Protein AF-P50581-F1 (afdb_monomer)

Mean predicted aligned error: 11.64 Å

Structure (mmCIF, N/CA/C/O backbone):
data_AF-P50581-F1
#
_entry.id   AF-P50581-F1
#
loop_
_atom_site.group_PDB
_atom_site.id
_atom_site.type_symbol
_atom_site.label_atom_id
_atom_site.label_alt_id
_atom_site.label_comp_id
_atom_site.label_asym_id
_atom_site.label_entity_id
_atom_site.label_seq_id
_atom_site.pdbx_PDB_ins_code
_atom_site.Cartn_x
_atom_site.Cartn_y
_atom_site.Cartn_z
_atom_site.occupancy
_atom_site.B_iso_or_equiv
_atom_site.auth_seq_id
_atom_site.auth_comp_id
_atom_site.auth_asym_id
_atom_site.auth_atom_id
_atom_site.pdbx_PDB_model_num
ATOM 1 N N . MET A 1 1 ? 18.522 12.915 -16.028 1.00 28.75 1 MET A N 1
ATOM 2 C CA . MET A 1 1 ? 17.385 13.295 -16.891 1.00 28.75 1 MET A CA 1
ATOM 3 C C . MET A 1 1 ? 16.600 12.020 -17.188 1.00 28.75 1 MET A C 1
ATOM 5 O O . MET A 1 1 ? 16.988 11.279 -18.075 1.00 28.75 1 MET A O 1
ATOM 9 N N . ILE A 1 2 ? 15.595 11.679 -16.370 1.00 31.52 2 ILE A N 1
ATOM 10 C CA . ILE A 1 2 ? 14.716 10.530 -16.654 1.00 31.52 2 ILE A CA 1
ATOM 11 C C . ILE A 1 2 ? 13.697 11.035 -17.668 1.00 31.52 2 ILE A C 1
ATOM 13 O O . ILE A 1 2 ? 12.918 11.939 -17.356 1.00 31.52 2 ILE A O 1
ATOM 17 N N . LEU A 1 3 ? 13.803 10.523 -18.893 1.00 32.78 3 LEU A N 1
ATOM 18 C CA . LEU A 1 3 ? 13.052 10.966 -20.060 1.00 32.78 3 LEU A CA 1
ATOM 19 C C . LEU A 1 3 ? 11.561 11.079 -19.735 1.00 32.78 3 LEU A C 1
ATOM 21 O O . LEU A 1 3 ? 10.889 10.122 -19.355 1.00 32.78 3 LEU A O 1
ATOM 25 N N . SER A 1 4 ? 11.062 12.301 -19.870 1.00 37.81 4 SER A N 1
ATOM 26 C CA . SER A 1 4 ? 9.681 12.705 -19.662 1.00 37.81 4 SER A CA 1
ATOM 27 C C . SER A 1 4 ? 8.798 12.353 -20.849 1.00 37.81 4 SER A C 1
ATOM 29 O O . SER A 1 4 ? 8.058 13.201 -21.340 1.00 37.81 4 SER A O 1
ATOM 31 N N . ASP A 1 5 ? 8.896 11.127 -21.342 1.00 39.69 5 ASP A N 1
ATOM 32 C CA . ASP A 1 5 ? 8.209 10.766 -22.569 1.00 39.69 5 ASP A CA 1
ATOM 33 C C . ASP A 1 5 ? 6.787 10.299 -22.233 1.00 39.69 5 ASP A C 1
ATOM 35 O O . ASP A 1 5 ? 6.557 9.138 -21.894 1.00 39.69 5 ASP A O 1
ATOM 39 N N . GLN A 1 6 ? 5.815 11.219 -22.291 1.00 37.00 6 GLN A N 1
ATOM 40 C CA . GLN A 1 6 ? 4.385 10.886 -22.180 1.00 37.00 6 GLN A CA 1
ATOM 41 C C . GLN A 1 6 ? 3.973 9.786 -23.178 1.00 37.00 6 GLN A C 1
ATOM 43 O O . GLN A 1 6 ? 3.069 9.004 -22.883 1.00 37.00 6 GLN A O 1
ATOM 48 N N . ASN A 1 7 ? 4.698 9.648 -24.296 1.00 36.97 7 ASN A N 1
ATOM 49 C CA . ASN A 1 7 ? 4.509 8.565 -25.258 1.00 36.97 7 ASN A CA 1
ATOM 50 C C . ASN A 1 7 ? 4.865 7.188 -24.692 1.00 36.97 7 ASN A C 1
ATOM 52 O O . ASN A 1 7 ? 4.191 6.221 -25.024 1.00 36.97 7 ASN A O 1
ATOM 56 N N . PHE A 1 8 ? 5.887 7.078 -23.826 1.00 40.66 8 PHE A N 1
ATOM 57 C CA . PHE A 1 8 ? 6.263 5.797 -23.214 1.00 40.66 8 PHE A CA 1
ATOM 58 C C . PHE A 1 8 ? 5.135 5.243 -22.360 1.00 40.66 8 PHE A C 1
ATOM 60 O O . PHE A 1 8 ? 4.861 4.048 -22.437 1.00 40.66 8 PHE A O 1
ATOM 67 N N . LEU A 1 9 ? 4.466 6.125 -21.606 1.00 39.59 9 LEU A N 1
ATOM 68 C CA . LEU A 1 9 ? 3.255 5.763 -20.895 1.00 39.59 9 LEU A CA 1
ATOM 69 C C . LEU A 1 9 ? 2.230 5.297 -21.920 1.00 39.59 9 LEU A C 1
ATOM 71 O O . LEU A 1 9 ? 1.960 4.112 -21.877 1.00 39.59 9 LEU A O 1
ATOM 75 N N . GLN A 1 10 ? 1.787 6.110 -22.890 1.00 36.50 10 GLN A N 1
ATOM 76 C CA . GLN A 1 10 ? 0.766 5.728 -23.893 1.00 36.50 10 GLN A CA 1
ATOM 77 C C . GLN A 1 10 ? 1.003 4.376 -24.609 1.00 36.50 10 GLN A C 1
ATOM 79 O O . GLN A 1 10 ? 0.050 3.619 -24.795 1.00 36.50 10 GLN A O 1
ATOM 84 N N . THR A 1 11 ? 2.246 4.002 -24.934 1.00 41.88 11 THR A N 1
ATOM 85 C CA . THR A 1 11 ? 2.563 2.679 -25.521 1.00 41.88 11 THR A CA 1
ATOM 86 C C . THR A 1 11 ? 2.311 1.481 -24.600 1.00 41.88 11 THR A C 1
ATOM 88 O O . THR A 1 11 ? 2.116 0.381 -25.105 1.00 41.88 11 THR A O 1
ATOM 91 N N . GLN A 1 12 ? 2.288 1.661 -23.276 1.00 39.00 12 GLN A N 1
ATOM 92 C CA . GLN A 1 12 ? 1.916 0.603 -22.320 1.00 39.00 12 GLN A CA 1
ATOM 93 C C . GLN A 1 12 ? 0.426 0.239 -22.426 1.00 39.00 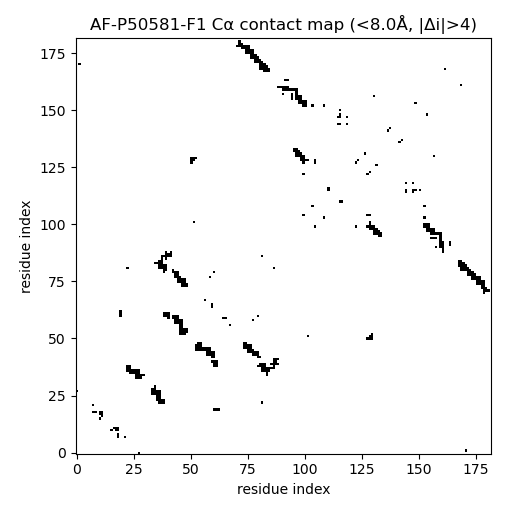12 GLN A C 1
ATOM 95 O O . GLN A 1 12 ? 0.050 -0.890 -22.128 1.00 39.00 12 GLN A O 1
ATOM 100 N N . TRP A 1 13 ? -0.415 1.204 -22.829 1.00 45.75 13 TRP A N 1
ATOM 101 C CA . TRP A 1 13 ? -1.881 1.141 -22.707 1.00 45.75 13 TRP A CA 1
ATOM 102 C C . TRP A 1 13 ? -2.567 0.558 -23.937 1.00 45.75 13 TRP A C 1
ATOM 104 O O . TRP A 1 13 ? -3.687 0.072 -23.829 1.00 45.75 13 TRP A O 1
ATOM 114 N N . LYS A 1 14 ? -1.898 0.576 -25.096 1.00 37.59 14 LYS A N 1
ATOM 115 C CA . LYS A 1 14 ? -2.408 -0.054 -26.324 1.00 37.59 14 LYS A CA 1
ATOM 116 C C . LYS A 1 14 ? -1.899 -1.480 -26.505 1.00 37.59 14 LYS A C 1
ATOM 118 O O . LYS A 1 14 ? -2.644 -2.335 -26.969 1.00 37.59 14 LYS A O 1
ATOM 123 N N . GLU A 1 15 ? -0.662 -1.751 -26.092 1.00 38.97 15 GLU A N 1
ATOM 124 C CA . GLU A 1 15 ? -0.025 -3.062 -26.217 1.00 38.97 15 GLU A CA 1
ATOM 125 C C . GLU A 1 15 ? 0.875 -3.323 -24.990 1.00 38.97 15 GLU A C 1
ATOM 127 O O . GLU A 1 15 ? 1.968 -2.757 -24.888 1.00 38.97 15 GLU A O 1
ATOM 132 N N . PRO A 1 16 ? 0.474 -4.205 -24.050 1.00 40.62 16 PRO A N 1
ATOM 133 C CA . PRO A 1 16 ? 1.213 -4.453 -22.802 1.00 40.62 16 PRO A CA 1
ATOM 134 C C . PRO A 1 16 ? 2.665 -4.930 -22.996 1.00 40.62 16 PRO A C 1
ATOM 136 O O . PRO A 1 16 ? 3.455 -4.940 -22.054 1.00 40.62 16 PRO A O 1
ATOM 139 N N . GLN A 1 17 ? 3.035 -5.353 -24.210 1.00 34.78 17 GLN A N 1
ATOM 140 C CA . GLN A 1 17 ? 4.355 -5.908 -24.519 1.00 34.78 17 GLN A CA 1
ATOM 141 C C . GLN A 1 17 ? 5.405 -4.846 -24.917 1.00 34.78 17 GLN A C 1
ATOM 143 O O . GLN A 1 17 ? 6.594 -5.045 -24.665 1.00 34.78 17 GLN A O 1
ATOM 148 N N . THR A 1 18 ? 5.012 -3.692 -25.473 1.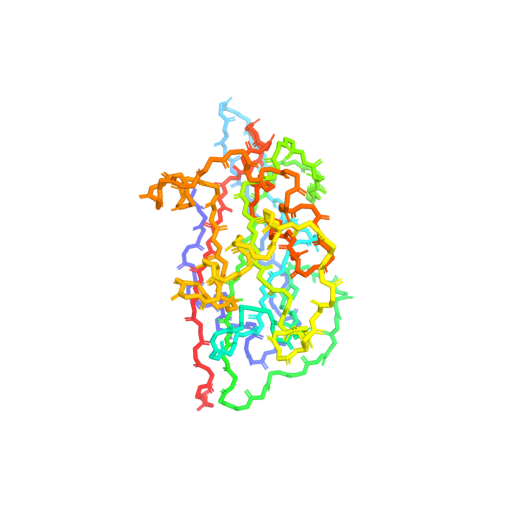00 36.38 18 THR A N 1
ATOM 149 C CA . THR A 1 18 ? 5.938 -2.643 -25.983 1.00 36.38 18 THR A CA 1
ATOM 150 C C . THR A 1 18 ? 6.499 -1.717 -24.911 1.00 36.38 18 THR A C 1
ATOM 152 O O . THR A 1 18 ? 7.557 -1.108 -25.056 1.00 36.38 18 THR A O 1
ATOM 155 N N . ALA A 1 19 ? 5.809 -1.679 -23.786 1.00 39.28 19 ALA A N 1
ATOM 156 C CA . ALA A 1 19 ? 6.168 -1.063 -22.529 1.00 39.28 19 ALA A CA 1
ATOM 157 C C . ALA A 1 19 ? 7.613 -1.255 -22.026 1.00 39.28 19 ALA A C 1
ATOM 159 O O . ALA A 1 19 ? 8.141 -0.487 -21.228 1.00 39.28 19 ALA A O 1
ATOM 160 N N . GLN A 1 20 ? 8.241 -2.357 -22.397 1.00 47.12 20 GLN A N 1
ATOM 161 C CA . GLN A 1 20 ? 9.239 -2.970 -21.534 1.00 47.12 20 GLN A CA 1
ATOM 162 C C . GLN A 1 20 ? 10.696 -2.633 -21.897 1.00 47.12 20 GLN A C 1
ATOM 164 O O . GLN A 1 20 ? 11.583 -2.986 -21.125 1.00 47.12 20 GLN A O 1
ATOM 169 N N . SER A 1 21 ? 10.974 -1.966 -23.030 1.00 40.66 21 SER A N 1
ATOM 170 C CA . SER A 1 21 ? 12.357 -1.649 -23.461 1.00 40.66 21 SER A CA 1
ATOM 171 C C . SER A 1 21 ? 12.857 -0.256 -23.054 1.00 40.66 21 SER A C 1
ATOM 173 O O . SER A 1 21 ? 14.060 -0.068 -22.895 1.00 40.66 21 SER A O 1
ATOM 175 N N . LYS A 1 22 ? 11.941 0.696 -22.805 1.00 47.19 22 LYS A N 1
ATOM 176 C CA . LYS A 1 22 ? 12.194 2.089 -22.362 1.00 47.19 22 LYS A CA 1
ATOM 177 C C . LYS A 1 22 ? 13.322 2.236 -21.328 1.00 47.19 22 LYS A C 1
ATOM 179 O O . LYS A 1 22 ? 14.287 2.981 -21.501 1.00 47.19 22 LYS A O 1
ATOM 184 N N . ASN A 1 23 ? 13.159 1.551 -20.198 1.00 48.81 23 ASN A N 1
ATOM 185 C CA . ASN A 1 23 ? 13.992 1.818 -19.027 1.00 48.81 23 ASN A CA 1
ATOM 186 C C . ASN A 1 23 ? 15.366 1.142 -19.069 1.00 48.81 23 ASN A C 1
ATOM 188 O O . ASN A 1 23 ? 16.281 1.671 -18.450 1.00 48.81 23 ASN A O 1
ATOM 192 N N . THR A 1 24 ? 15.543 0.028 -19.786 1.00 51.16 24 THR A N 1
ATOM 193 C CA . THR A 1 24 ? 16.828 -0.698 -19.802 1.00 51.16 24 THR A CA 1
ATOM 194 C C . THR A 1 24 ? 17.898 -0.041 -20.669 1.00 51.16 24 THR A C 1
ATOM 196 O O . THR A 1 24 ? 19.073 -0.344 -20.518 1.00 51.16 24 THR A O 1
ATOM 199 N N . GLU A 1 25 ? 17.530 0.880 -21.559 1.00 56.94 25 GLU A N 1
ATOM 200 C CA . GLU A 1 25 ? 18.493 1.551 -22.448 1.00 56.94 25 GLU A CA 1
ATOM 201 C C . GLU A 1 25 ? 18.996 2.893 -21.896 1.00 56.94 25 GLU A C 1
ATOM 203 O O . GLU A 1 25 ? 19.875 3.535 -22.475 1.00 56.94 25 GLU A O 1
ATOM 208 N N . SER A 1 26 ? 18.462 3.333 -20.756 1.00 67.12 26 SER A N 1
ATOM 209 C CA . SER A 1 26 ? 18.808 4.624 -20.173 1.00 67.12 26 SER A CA 1
ATOM 210 C C . SER A 1 26 ? 20.150 4.543 -19.442 1.00 67.12 26 SER A C 1
ATOM 212 O O . SER A 1 26 ? 20.306 3.791 -18.482 1.00 67.12 26 SER A O 1
ATOM 214 N N . LYS A 1 27 ? 21.123 5.356 -19.864 1.00 68.69 27 LYS A N 1
ATOM 215 C CA . LYS A 1 27 ? 22.373 5.586 -19.127 1.00 68.69 27 LYS A CA 1
ATOM 216 C C . LYS A 1 27 ? 22.295 6.912 -18.383 1.00 68.69 27 LYS A C 1
ATOM 218 O O . LYS A 1 27 ? 21.775 7.897 -18.904 1.00 68.69 27 LYS A O 1
ATOM 223 N N . CYS A 1 28 ? 22.824 6.948 -17.168 1.00 71.88 28 CYS A N 1
ATOM 224 C CA . CYS A 1 28 ? 23.036 8.189 -16.436 1.00 71.88 28 CYS A CA 1
ATOM 225 C C . CYS A 1 28 ? 24.514 8.339 -16.082 1.00 71.88 28 CYS A C 1
ATOM 227 O O . CYS A 1 28 ? 25.152 7.386 -15.637 1.00 71.88 28 CYS A O 1
ATOM 229 N N . GLU A 1 29 ? 25.054 9.543 -16.226 1.00 69.31 29 GLU A N 1
ATOM 230 C CA . GLU A 1 29 ? 26.375 9.864 -15.695 1.00 69.31 29 GLU A CA 1
ATOM 231 C C . GLU A 1 29 ? 26.242 10.409 -14.277 1.00 69.31 29 GLU A C 1
ATOM 233 O O . GLU A 1 29 ? 25.483 11.344 -14.016 1.00 69.31 29 GLU A O 1
ATOM 238 N N . PHE A 1 30 ? 26.981 9.804 -13.352 1.00 68.81 30 PHE A N 1
ATOM 239 C CA . PHE A 1 30 ? 27.085 10.264 -11.973 1.00 68.81 30 PHE A CA 1
ATOM 240 C C . PHE A 1 30 ? 28.551 10.172 -11.544 1.00 68.81 30 PHE A C 1
ATOM 242 O O . PHE A 1 30 ? 29.170 9.118 -11.684 1.00 68.81 30 PHE A O 1
ATOM 249 N N . HIS A 1 31 ? 29.126 11.287 -11.080 1.00 67.88 31 HIS A N 1
ATOM 250 C CA . HIS A 1 31 ? 30.559 11.421 -10.756 1.00 67.88 31 HIS A CA 1
ATOM 251 C C . HIS A 1 31 ? 31.519 10.915 -11.853 1.00 67.88 31 HIS A C 1
ATOM 253 O O . HIS A 1 31 ? 32.501 10.240 -11.562 1.00 67.88 31 HIS A O 1
ATOM 259 N N . GLY A 1 32 ? 31.232 11.219 -13.122 1.00 72.75 32 GLY A N 1
ATOM 260 C CA . GLY A 1 32 ? 32.091 10.833 -14.251 1.00 72.75 32 GLY A CA 1
ATOM 261 C C . GLY A 1 32 ? 32.003 9.358 -14.656 1.00 72.75 32 GLY A C 1
ATOM 262 O O . GLY A 1 32 ? 32.651 8.959 -15.617 1.00 72.75 32 GLY A O 1
ATOM 263 N N . ASN A 1 33 ? 31.176 8.557 -13.978 1.00 72.19 33 ASN A N 1
ATOM 264 C CA . ASN A 1 33 ? 30.909 7.175 -14.356 1.00 72.19 33 ASN A CA 1
ATOM 265 C C . ASN A 1 33 ? 29.529 7.060 -15.012 1.00 72.19 33 ASN A C 1
ATOM 267 O O . ASN A 1 33 ? 28.506 7.418 -14.418 1.00 72.19 33 ASN A O 1
ATOM 271 N N . SER A 1 34 ? 29.504 6.524 -16.234 1.00 79.88 34 SER A N 1
ATOM 272 C CA . SER A 1 34 ? 28.273 6.146 -16.931 1.00 79.88 34 SER A CA 1
ATOM 273 C C . SER A 1 34 ? 27.721 4.855 -16.324 1.00 79.88 34 SER A C 1
ATOM 275 O O . SER A 1 34 ? 28.271 3.777 -16.542 1.00 79.88 34 SER A O 1
ATOM 277 N N . ASN A 1 35 ? 26.604 4.957 -15.608 1.00 78.69 35 ASN A N 1
ATOM 278 C CA . ASN A 1 35 ? 25.896 3.825 -15.022 1.00 78.69 35 ASN A CA 1
ATOM 279 C C . ASN A 1 35 ? 24.633 3.497 -15.825 1.00 78.69 35 ASN A C 1
ATOM 281 O O . ASN A 1 35 ? 23.896 4.388 -16.253 1.00 78.69 35 ASN A O 1
ATOM 285 N N . GLU A 1 36 ? 24.378 2.206 -16.007 1.00 81.88 36 GLU A N 1
ATOM 286 C CA . GLU A 1 36 ? 23.122 1.701 -16.562 1.00 81.88 36 GLU A CA 1
ATOM 287 C C . GLU A 1 36 ? 21.993 1.886 -15.539 1.00 81.88 36 GLU A C 1
ATOM 289 O O . GLU A 1 36 ? 22.159 1.576 -14.355 1.00 81.88 36 GLU A O 1
ATOM 294 N N . VAL A 1 37 ? 20.844 2.387 -15.992 1.00 81.56 37 VAL A N 1
ATOM 295 C CA . VAL A 1 37 ? 19.641 2.491 -15.169 1.00 81.56 37 VAL A CA 1
ATOM 296 C C . VAL A 1 37 ? 18.820 1.222 -15.326 1.00 81.56 37 VAL A C 1
ATOM 298 O O . VAL A 1 37 ? 18.425 0.846 -16.423 1.00 81.56 37 VAL A O 1
ATOM 301 N N . LYS A 1 38 ? 18.529 0.572 -14.203 1.00 81.56 38 LYS A N 1
ATOM 302 C CA . LYS A 1 38 ? 17.714 -0.638 -14.141 1.00 81.56 38 LYS A CA 1
ATOM 303 C C . LYS A 1 38 ? 16.395 -0.346 -13.438 1.00 81.56 38 LYS A C 1
ATOM 305 O O . LYS A 1 38 ? 16.402 0.329 -12.401 1.00 81.56 38 LYS A O 1
ATOM 310 N N . PRO A 1 39 ? 15.265 -0.848 -13.959 1.00 82.31 39 PRO A N 1
ATOM 311 C CA . PRO A 1 39 ? 14.023 -0.846 -13.207 1.00 82.31 39 PRO A CA 1
ATOM 312 C C . PRO A 1 39 ? 14.168 -1.703 -11.942 1.00 82.31 39 PRO A C 1
ATOM 314 O O . PRO A 1 39 ? 14.840 -2.7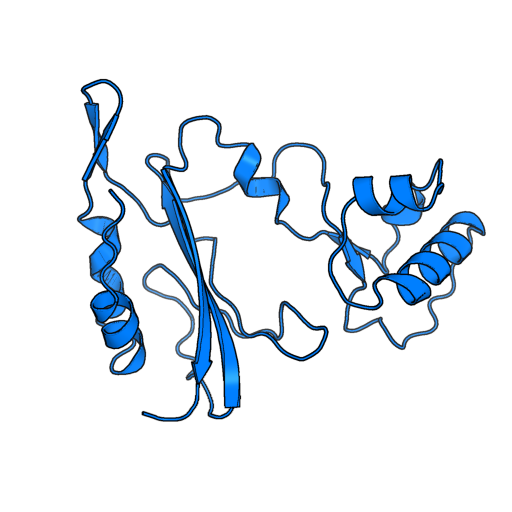37 -11.955 1.00 82.31 39 PRO A O 1
ATOM 317 N N . ILE A 1 40 ? 13.533 -1.285 -10.848 1.00 83.62 40 ILE A N 1
ATOM 318 C CA . ILE A 1 40 ? 13.456 -2.094 -9.625 1.00 83.62 40 ILE A CA 1
ATOM 319 C C . ILE A 1 40 ? 12.295 -3.081 -9.762 1.00 83.62 40 ILE A C 1
ATOM 321 O O . ILE A 1 40 ? 11.165 -2.744 -9.429 1.00 83.62 40 ILE A O 1
ATOM 325 N N . GLY A 1 41 ? 12.560 -4.288 -10.266 1.00 82.69 41 GLY A N 1
ATOM 326 C CA . GLY A 1 41 ? 11.515 -5.231 -10.692 1.00 82.69 41 GLY A CA 1
ATOM 327 C C . GLY A 1 41 ? 10.571 -5.727 -9.593 1.00 82.69 41 GLY A C 1
ATOM 328 O O . GLY A 1 41 ? 9.527 -6.288 -9.900 1.00 82.69 41 GLY A O 1
ATOM 329 N N . SER A 1 42 ? 10.916 -5.511 -8.323 1.00 82.44 42 SER A N 1
ATOM 330 C CA . SER A 1 42 ? 10.049 -5.815 -7.185 1.00 82.44 42 SER A CA 1
ATOM 331 C C . SER A 1 42 ? 9.075 -4.682 -6.818 1.00 82.44 42 SER A C 1
ATOM 333 O O . SER A 1 42 ? 8.205 -4.903 -5.979 1.00 82.44 42 SER A O 1
ATOM 335 N N . LEU A 1 43 ? 9.197 -3.484 -7.410 1.00 84.00 43 LEU A N 1
ATOM 336 C CA . LEU A 1 43 ? 8.266 -2.363 -7.223 1.00 84.00 43 LEU A CA 1
ATOM 337 C C . LEU A 1 43 ? 7.345 -2.218 -8.431 1.00 84.00 43 LEU A C 1
ATOM 339 O O . LEU A 1 43 ? 7.796 -2.274 -9.571 1.00 84.00 43 LEU A O 1
ATOM 343 N N . ASN A 1 44 ? 6.066 -1.965 -8.171 1.00 83.88 44 ASN A N 1
ATOM 344 C CA . ASN A 1 44 ? 5.025 -1.939 -9.191 1.00 83.88 44 ASN A CA 1
ATOM 345 C C . ASN A 1 44 ? 4.119 -0.722 -8.995 1.00 83.88 44 ASN A C 1
ATOM 347 O O . ASN A 1 44 ? 3.989 -0.207 -7.885 1.00 83.88 44 ASN A O 1
ATOM 351 N N . GLY A 1 45 ? 3.450 -0.303 -10.067 1.00 83.69 45 GLY A N 1
ATOM 352 C CA . GLY A 1 45 ? 2.220 0.468 -9.931 1.00 83.69 45 GLY A CA 1
ATOM 353 C C . GLY A 1 45 ? 1.085 -0.406 -9.390 1.00 83.69 45 GLY A C 1
ATOM 354 O O . GLY A 1 45 ? 1.229 -1.622 -9.236 1.00 83.69 45 GLY A O 1
ATOM 355 N N . GLN A 1 46 ? -0.066 0.199 -9.122 1.00 88.56 46 GLN A N 1
ATOM 356 C CA . GLN A 1 46 ? -1.205 -0.499 -8.527 1.00 88.56 46 GLN A CA 1
ATOM 357 C C . GLN A 1 46 ? -2.529 0.182 -8.833 1.00 88.56 46 GLN A C 1
ATOM 359 O O . GLN A 1 46 ? -2.581 1.390 -9.065 1.00 88.56 46 GLN A O 1
ATOM 364 N N . SER A 1 47 ? -3.605 -0.588 -8.764 1.00 88.56 47 SER A N 1
ATOM 365 C CA . SER A 1 47 ? -4.960 -0.056 -8.772 1.00 88.56 47 SER A CA 1
ATOM 366 C C . SER A 1 47 ? -5.332 0.564 -7.417 1.00 88.56 47 SER A C 1
ATOM 368 O O . SER A 1 47 ? -4.977 0.053 -6.348 1.00 88.56 47 SER A O 1
ATOM 370 N N . ILE A 1 48 ? -6.070 1.671 -7.476 1.00 86.88 48 ILE A N 1
ATOM 371 C CA . ILE A 1 48 ? -6.526 2.486 -6.348 1.00 86.88 48 ILE A CA 1
ATOM 372 C C . ILE A 1 48 ? -8.055 2.542 -6.371 1.00 86.88 48 ILE A C 1
ATOM 374 O O . ILE A 1 48 ? -8.669 2.666 -7.427 1.00 86.88 48 ILE A O 1
ATOM 378 N N . ALA A 1 49 ? -8.669 2.501 -5.192 1.00 87.19 49 ALA A N 1
ATOM 379 C CA . ALA A 1 49 ? -10.081 2.804 -5.000 1.00 87.19 49 ALA A CA 1
ATOM 380 C C . ALA A 1 49 ? -10.257 3.794 -3.848 1.00 87.19 49 ALA A C 1
ATOM 382 O O . ALA A 1 49 ? -9.307 4.172 -3.152 1.00 87.19 49 ALA A O 1
ATOM 383 N N . GLN A 1 50 ? -11.500 4.217 -3.636 1.00 84.31 50 GLN A N 1
ATOM 384 C CA . GLN A 1 50 ? -11.855 5.106 -2.543 1.00 84.31 50 GLN A CA 1
ATOM 385 C C . GLN A 1 50 ? -11.371 4.538 -1.204 1.00 84.31 50 GLN A C 1
ATOM 387 O O . GLN A 1 50 ? -11.713 3.421 -0.823 1.00 84.31 50 GLN A O 1
ATOM 392 N N . CYS A 1 51 ? -10.532 5.314 -0.512 1.00 81.44 51 CYS A N 1
ATOM 393 C CA . CYS A 1 51 ? -9.927 4.944 0.770 1.00 81.44 51 CYS A CA 1
ATOM 394 C C . CYS A 1 51 ? -9.143 3.613 0.749 1.00 81.44 51 CYS A C 1
ATOM 396 O O . CYS A 1 51 ? -8.874 3.042 1.804 1.00 81.44 51 CYS A O 1
ATOM 398 N N . ARG A 1 52 ? -8.732 3.120 -0.427 1.00 85.25 52 ARG A N 1
ATOM 399 C CA . ARG A 1 52 ? -7.959 1.885 -0.581 1.00 85.25 52 ARG A CA 1
ATOM 400 C C . ARG A 1 52 ? -6.842 2.095 -1.594 1.00 85.25 52 ARG A C 1
ATOM 402 O O . ARG A 1 52 ? -7.063 2.034 -2.800 1.00 85.25 52 ARG A O 1
ATOM 409 N N . ILE A 1 53 ? -5.626 2.312 -1.094 1.00 84.88 53 ILE A N 1
ATOM 410 C CA . ILE A 1 53 ? -4.463 2.568 -1.956 1.00 84.88 53 ILE A CA 1
ATOM 411 C C . ILE A 1 53 ? -4.030 1.328 -2.754 1.00 84.88 53 ILE A C 1
ATOM 413 O O . ILE A 1 53 ? -3.500 1.491 -3.841 1.00 84.88 53 ILE A O 1
ATOM 417 N N . HIS A 1 54 ? -4.262 0.113 -2.242 1.00 84.19 54 HIS A N 1
ATOM 418 C CA . HIS A 1 54 ? -3.937 -1.153 -2.910 1.00 84.19 54 HIS A CA 1
ATOM 419 C C . HIS A 1 54 ? -5.219 -1.975 -3.083 1.00 84.19 54 HIS A C 1
ATOM 421 O O . HIS A 1 54 ? -5.714 -2.546 -2.104 1.00 84.19 54 HIS A O 1
ATOM 427 N N . THR A 1 55 ? -5.779 -2.042 -4.295 1.00 84.50 55 THR A N 1
ATOM 428 C CA . THR A 1 55 ? -7.002 -2.837 -4.543 1.00 84.50 55 THR A CA 1
ATOM 429 C C . THR A 1 55 ? -6.742 -4.258 -5.034 1.00 84.50 55 THR A C 1
ATOM 431 O O . THR A 1 55 ? -7.663 -5.068 -5.027 1.00 84.50 55 THR A O 1
ATOM 434 N N . GLY A 1 56 ? -5.489 -4.586 -5.362 1.00 86.31 56 GLY A N 1
ATOM 435 C CA . GLY A 1 56 ? -5.032 -5.949 -5.649 1.00 86.31 56 GLY A CA 1
ATOM 436 C C . GLY A 1 56 ? -4.377 -6.112 -7.019 1.00 86.31 56 GLY A C 1
ATOM 437 O O . GLY A 1 56 ? -3.470 -6.928 -7.143 1.00 86.31 56 GLY A O 1
ATOM 438 N N . LYS A 1 57 ? -4.750 -5.306 -8.024 1.00 89.38 57 LYS A N 1
ATOM 439 C CA . LYS A 1 57 ? -4.084 -5.334 -9.335 1.00 89.38 57 LYS A CA 1
ATOM 440 C C . LYS A 1 57 ? -2.775 -4.550 -9.266 1.00 89.38 57 LYS A C 1
ATOM 442 O O . LYS A 1 57 ? -2.729 -3.440 -8.730 1.00 89.38 57 LYS A O 1
ATOM 447 N N . THR A 1 58 ? -1.715 -5.118 -9.834 1.00 87.56 58 THR A N 1
ATOM 448 C CA . THR A 1 58 ? -0.392 -4.487 -9.912 1.00 87.56 58 THR A CA 1
ATOM 449 C C . THR A 1 58 ? -0.028 -4.178 -11.358 1.00 87.56 58 THR A C 1
ATOM 451 O O . THR A 1 58 ? -0.478 -4.850 -12.282 1.00 87.56 58 THR A O 1
ATOM 454 N N . VAL A 1 59 ? 0.774 -3.134 -11.557 1.00 85.94 59 VAL A N 1
ATOM 455 C CA . VAL A 1 59 ? 1.290 -2.728 -12.867 1.00 85.94 59 VAL A CA 1
ATOM 456 C C . VAL A 1 59 ? 2.802 -2.944 -12.861 1.00 85.94 59 VAL A C 1
ATOM 458 O O . VAL A 1 59 ? 3.528 -2.113 -12.303 1.00 85.94 59 VAL A O 1
ATOM 461 N N . PRO A 1 60 ? 3.292 -4.071 -13.407 1.00 85.75 60 PRO A N 1
ATOM 462 C CA . PRO A 1 60 ? 4.704 -4.414 -13.351 1.00 85.75 60 PRO A CA 1
ATOM 463 C C . PRO A 1 60 ? 5.552 -3.477 -14.209 1.00 85.75 60 PRO A C 1
ATOM 465 O O . PRO A 1 60 ? 5.159 -3.088 -15.306 1.00 85.75 60 PRO A O 1
ATOM 468 N N . ILE A 1 61 ? 6.757 -3.158 -13.728 1.00 81.75 61 ILE A N 1
ATOM 469 C CA . ILE A 1 61 ? 7.722 -2.320 -14.465 1.00 81.75 61 ILE A CA 1
ATOM 470 C C . ILE A 1 61 ? 8.807 -3.133 -15.194 1.00 81.75 61 ILE A C 1
ATOM 472 O O . ILE A 1 61 ? 9.701 -2.558 -15.817 1.00 81.75 61 ILE A O 1
ATOM 476 N N . VAL A 1 62 ? 8.742 -4.467 -15.105 1.00 82.62 62 VAL A N 1
ATOM 477 C CA . VAL A 1 62 ? 9.632 -5.435 -15.770 1.00 82.62 62 VAL A CA 1
ATOM 478 C C . VAL A 1 62 ? 8.827 -6.508 -16.509 1.00 82.62 62 VAL A C 1
ATOM 480 O O . VAL A 1 62 ? 7.645 -6.714 -16.236 1.00 82.62 62 VAL A O 1
ATOM 483 N N . LYS A 1 63 ? 9.465 -7.199 -17.463 1.00 80.94 63 LYS A N 1
ATOM 484 C CA . LYS A 1 63 ? 8.838 -8.296 -18.222 1.00 80.94 63 LYS A CA 1
ATOM 485 C C . LYS A 1 63 ? 8.487 -9.481 -17.313 1.00 80.94 63 LYS A C 1
ATOM 487 O O . LYS A 1 63 ? 9.221 -9.761 -16.371 1.00 80.94 63 LYS A O 1
ATOM 492 N N . GLY A 1 64 ? 7.430 -10.219 -17.664 1.00 81.69 64 GLY A N 1
ATOM 493 C CA . GLY A 1 64 ? 7.073 -11.496 -17.023 1.00 81.69 64 GLY A CA 1
ATOM 494 C C . GLY A 1 64 ? 6.035 -11.419 -15.898 1.00 81.69 64 GLY A C 1
ATOM 495 O O . GLY A 1 64 ? 5.848 -12.409 -15.200 1.00 81.69 64 GLY A O 1
ATOM 496 N N . GLY A 1 65 ? 5.373 -10.272 -15.713 1.00 75.94 65 GLY A N 1
ATOM 497 C CA . GLY A 1 65 ? 4.267 -10.130 -14.760 1.00 75.94 65 GLY A CA 1
ATOM 498 C C . GLY A 1 65 ? 2.941 -10.735 -15.240 1.00 75.94 65 GLY A C 1
ATOM 499 O O . GLY A 1 65 ? 2.848 -11.293 -16.337 1.00 75.94 65 GLY A O 1
ATOM 500 N N . GLU A 1 66 ? 1.905 -10.599 -14.409 1.00 77.44 66 GLU A N 1
ATOM 501 C CA . GLU A 1 66 ? 0.543 -11.035 -14.736 1.00 77.44 66 GLU A CA 1
ATOM 502 C C . GLU A 1 66 ? 0.003 -10.365 -16.006 1.00 77.44 66 GLU A C 1
ATOM 504 O O . GLU A 1 66 ? 0.255 -9.192 -16.275 1.00 77.44 66 GLU A O 1
ATOM 509 N N . GLN A 1 67 ? -0.796 -11.114 -16.770 1.00 77.19 67 GLN A N 1
ATOM 510 C CA . GLN A 1 67 ? -1.450 -10.632 -17.994 1.00 77.19 67 GLN A CA 1
ATOM 511 C C . GLN A 1 67 ? -2.861 -10.077 -17.742 1.00 77.19 67 GLN A C 1
ATOM 513 O O . GLN A 1 67 ? -3.691 -10.034 -18.654 1.00 77.19 67 GLN A O 1
ATOM 518 N N . ALA A 1 68 ? -3.152 -9.677 -16.502 1.00 82.81 68 ALA A N 1
ATOM 519 C CA . ALA A 1 68 ? -4.427 -9.072 -16.150 1.00 82.81 68 ALA A CA 1
ATOM 520 C C . ALA A 1 68 ? -4.631 -7.771 -16.942 1.00 82.81 68 ALA A C 1
ATOM 522 O O . ALA A 1 68 ? -3.734 -6.931 -17.036 1.00 82.81 68 ALA A O 1
ATOM 523 N N . ARG A 1 69 ? -5.819 -7.611 -17.529 1.00 82.94 69 ARG A N 1
ATOM 524 C CA . ARG A 1 69 ? -6.186 -6.392 -18.254 1.00 82.94 69 ARG A CA 1
ATOM 525 C C . ARG A 1 69 ? -6.732 -5.349 -17.283 1.00 82.94 69 ARG A C 1
ATOM 527 O O . ARG A 1 69 ? -7.386 -5.690 -16.298 1.00 82.94 69 ARG A O 1
ATOM 534 N N . MET A 1 70 ? -6.462 -4.085 -17.590 1.00 84.31 70 MET A N 1
ATOM 535 C CA . MET A 1 70 ? -7.126 -2.964 -16.932 1.00 84.31 70 MET A CA 1
ATOM 536 C C . MET A 1 70 ? -8.585 -2.914 -17.378 1.00 84.31 70 MET A C 1
ATOM 538 O O . MET A 1 70 ? -8.881 -3.152 -18.551 1.00 84.31 70 MET A O 1
ATOM 542 N N . GLU A 1 71 ? -9.480 -2.606 -16.450 1.00 83.19 71 GLU A N 1
ATOM 543 C CA . GLU A 1 71 ? -10.907 -2.446 -16.709 1.00 83.19 71 GLU A CA 1
ATOM 544 C C . GLU A 1 71 ? -11.283 -0.961 -16.762 1.00 83.19 71 GLU A C 1
ATOM 546 O O . GLU A 1 71 ? -10.558 -0.076 -16.292 1.00 83.19 71 GLU A O 1
ATOM 551 N N . GLU A 1 72 ? -12.413 -0.673 -17.401 1.00 82.38 72 GLU A N 1
ATOM 552 C CA . GLU A 1 72 ? -12.963 0.677 -17.456 1.00 82.38 72 GLU A CA 1
ATOM 553 C C . GLU A 1 72 ? -13.330 1.161 -16.048 1.00 82.38 72 GLU A C 1
ATOM 555 O O . GLU A 1 72 ? -13.809 0.386 -15.221 1.00 82.38 72 GLU A O 1
ATOM 560 N N . ASN A 1 73 ? -13.135 2.457 -15.788 1.00 81.94 73 ASN A N 1
ATOM 561 C CA . ASN A 1 73 ? -13.386 3.101 -14.494 1.00 81.94 73 ASN A CA 1
ATOM 562 C C . ASN A 1 73 ? -12.441 2.673 -13.359 1.00 81.94 73 ASN A C 1
ATOM 564 O O . ASN A 1 73 ? -12.622 3.102 -12.218 1.00 81.94 73 ASN A O 1
ATOM 568 N N . GLU A 1 74 ? -11.401 1.888 -13.647 1.00 86.88 74 GLU A N 1
ATOM 569 C CA . GLU A 1 74 ? -10.325 1.655 -12.689 1.00 86.88 74 GLU A CA 1
ATOM 570 C C . GLU A 1 74 ? -9.346 2.839 -12.652 1.00 86.88 74 GLU A C 1
ATOM 572 O O . GLU A 1 74 ? -9.008 3.457 -13.669 1.00 86.88 74 GLU A O 1
ATOM 577 N N . ILE A 1 75 ? -8.866 3.151 -11.447 1.00 84.62 75 ILE A N 1
ATOM 578 C CA . ILE A 1 75 ? -7.836 4.165 -11.215 1.00 84.62 75 ILE A CA 1
ATOM 579 C C . ILE A 1 75 ? -6.530 3.449 -10.924 1.00 84.62 75 ILE A C 1
ATOM 581 O O . ILE A 1 75 ? -6.493 2.550 -10.086 1.00 84.62 75 ILE A O 1
ATOM 585 N N . TYR A 1 76 ? -5.448 3.887 -11.559 1.00 84.50 76 TYR A N 1
ATOM 586 C CA . TYR A 1 76 ? -4.122 3.330 -11.330 1.00 84.50 76 TYR A CA 1
ATOM 587 C C . TYR A 1 76 ? -3.129 4.401 -10.887 1.00 84.50 76 TYR A C 1
ATOM 589 O O . TYR A 1 76 ? -3.041 5.482 -11.473 1.00 84.50 76 TYR A O 1
ATOM 597 N N . ALA A 1 77 ? -2.325 4.069 -9.878 1.00 81.25 77 ALA A N 1
ATOM 598 C CA . ALA A 1 77 ? -1.036 4.705 -9.671 1.00 81.25 77 ALA A CA 1
ATOM 599 C C . ALA A 1 77 ? -0.002 3.997 -10.536 1.00 81.25 77 ALA A C 1
ATOM 601 O O . ALA A 1 77 ? 0.265 2.805 -10.379 1.00 81.25 77 ALA A O 1
ATOM 602 N N . ILE A 1 78 ? 0.601 4.761 -11.435 1.00 81.44 78 ILE A N 1
ATOM 603 C CA . ILE A 1 78 ? 1.669 4.293 -12.299 1.00 81.44 78 ILE A CA 1
ATOM 604 C C . ILE A 1 78 ? 2.965 4.840 -11.743 1.00 81.44 78 ILE A C 1
ATOM 606 O O . ILE A 1 78 ? 3.260 6.031 -11.867 1.00 81.44 78 ILE A O 1
ATOM 610 N N . GLU A 1 79 ? 3.708 3.954 -11.091 1.00 79.38 79 GLU A N 1
ATOM 611 C CA . GLU A 1 79 ? 4.961 4.275 -10.431 1.00 79.38 79 GLU A CA 1
ATOM 612 C C . GLU A 1 79 ? 6.108 3.531 -11.105 1.00 79.38 79 GLU A C 1
ATOM 614 O O . GLU A 1 79 ? 6.085 2.311 -11.240 1.00 79.38 79 GLU A O 1
ATOM 619 N N . THR A 1 80 ? 7.132 4.271 -11.521 1.00 78.12 80 THR A N 1
ATOM 620 C CA . THR A 1 80 ? 8.361 3.693 -12.073 1.00 78.12 80 THR A CA 1
ATOM 621 C C . THR A 1 80 ? 9.551 4.074 -11.213 1.00 78.12 80 THR A C 1
ATOM 623 O O . THR A 1 80 ? 9.680 5.234 -10.801 1.00 78.12 80 THR A O 1
ATOM 626 N N . PHE A 1 81 ? 10.443 3.110 -11.001 1.00 81.62 81 PHE A N 1
ATOM 627 C CA . PHE A 1 81 ? 11.616 3.250 -10.147 1.00 81.62 81 PHE A CA 1
ATOM 628 C C . PHE A 1 81 ? 12.875 2.875 -10.918 1.00 81.62 81 PHE A C 1
ATOM 630 O O . PHE A 1 81 ? 13.008 1.733 -11.355 1.00 81.62 81 PHE A O 1
ATOM 637 N N . GLY A 1 82 ? 13.790 3.832 -11.072 1.00 80.88 82 GLY A N 1
ATOM 638 C CA . GLY A 1 82 ? 15.090 3.619 -11.709 1.00 80.88 82 GLY A CA 1
ATOM 639 C C . GLY A 1 82 ? 16.221 3.557 -10.685 1.00 80.88 82 GLY A C 1
ATOM 640 O O . GLY A 1 82 ? 16.306 4.403 -9.789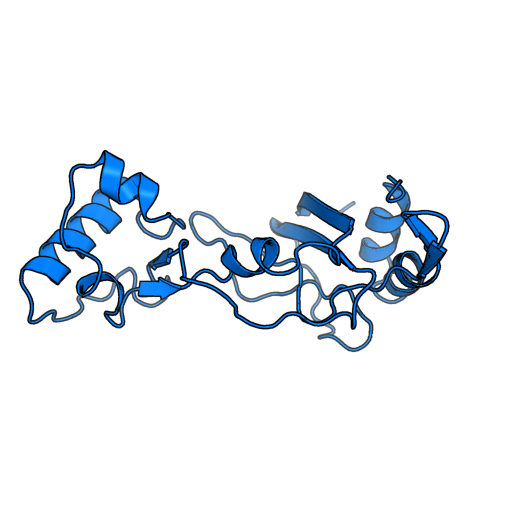 1.00 80.88 82 GLY A O 1
ATOM 641 N N . SER A 1 83 ? 17.117 2.582 -10.833 1.00 81.50 83 SER A N 1
ATOM 642 C CA . SER A 1 83 ? 18.277 2.387 -9.964 1.00 81.50 83 SER A CA 1
ATOM 643 C C . SER A 1 83 ? 19.555 2.116 -10.756 1.00 81.50 83 SER A C 1
ATOM 645 O O . SER A 1 83 ? 19.525 1.395 -11.744 1.00 81.50 83 SER A O 1
ATOM 647 N N . THR A 1 84 ? 20.694 2.627 -10.286 1.00 82.44 84 THR A N 1
ATOM 648 C CA . THR A 1 84 ? 22.038 2.196 -10.728 1.00 82.44 84 THR A CA 1
ATOM 649 C C . THR A 1 84 ? 22.520 0.935 -9.997 1.00 82.44 84 THR A C 1
ATOM 651 O O . THR A 1 84 ? 23.634 0.462 -10.210 1.00 82.44 84 THR A O 1
ATOM 654 N N . GLY A 1 85 ? 21.715 0.408 -9.071 1.00 83.00 85 GLY A N 1
ATOM 655 C CA . GLY A 1 85 ? 22.019 -0.772 -8.272 1.00 83.00 85 GLY A CA 1
ATOM 656 C C . GLY A 1 85 ? 21.640 -2.087 -8.957 1.00 83.00 85 GLY A C 1
ATOM 657 O O . GLY A 1 85 ? 21.631 -2.220 -10.177 1.00 83.00 85 GLY A O 1
ATOM 658 N N . LYS A 1 86 ? 21.306 -3.094 -8.139 1.00 81.44 86 LYS A N 1
ATOM 659 C CA . LYS A 1 86 ? 20.950 -4.442 -8.616 1.00 81.44 86 LYS A CA 1
ATOM 660 C C . LYS A 1 86 ? 19.536 -4.550 -9.208 1.00 81.44 86 LYS A C 1
ATOM 662 O O . LYS A 1 86 ? 19.211 -5.604 -9.738 1.00 81.44 86 LYS A O 1
ATOM 667 N N . GLY A 1 87 ? 18.703 -3.511 -9.101 1.00 76.25 87 GLY A N 1
ATOM 668 C CA . GLY A 1 87 ? 17.303 -3.564 -9.547 1.00 76.25 87 GLY A CA 1
ATOM 669 C C . GLY A 1 87 ? 16.362 -4.323 -8.600 1.00 76.25 87 GLY A C 1
ATOM 670 O O . GLY A 1 87 ? 15.289 -4.742 -9.016 1.00 76.25 87 GLY A O 1
ATOM 671 N N . TYR A 1 88 ? 16.742 -4.484 -7.330 1.00 75.06 88 TYR A N 1
ATOM 672 C CA . TYR A 1 88 ? 15.891 -5.040 -6.273 1.00 75.06 88 TYR A CA 1
ATOM 673 C C . TYR A 1 88 ? 16.018 -4.186 -5.017 1.00 75.06 88 TYR A C 1
ATOM 675 O O . TYR A 1 88 ? 17.074 -3.591 -4.780 1.00 75.06 88 TYR A O 1
ATOM 683 N N . PHE A 1 89 ? 14.950 -4.140 -4.225 1.00 77.19 89 PHE A N 1
ATOM 684 C CA . PHE A 1 89 ? 14.974 -3.524 -2.905 1.00 77.19 89 PHE A CA 1
ATOM 685 C C . PHE A 1 89 ? 15.013 -4.584 -1.807 1.00 77.19 89 PHE A C 1
ATOM 687 O O . PHE A 1 89 ? 14.611 -5.730 -2.008 1.00 77.19 89 PHE A O 1
ATOM 694 N N . HIS A 1 90 ? 15.470 -4.164 -0.635 1.00 74.75 90 HIS A N 1
ATOM 695 C CA . HIS A 1 90 ? 15.337 -4.909 0.606 1.00 74.75 90 HIS A CA 1
ATOM 696 C C . HIS A 1 90 ? 14.725 -3.978 1.647 1.00 74.75 90 HIS A C 1
ATOM 698 O O . HIS A 1 90 ? 14.966 -2.769 1.595 1.00 74.75 90 HIS A O 1
ATOM 704 N N . ASP A 1 91 ? 13.930 -4.540 2.553 1.00 72.25 91 ASP A N 1
ATOM 705 C CA . ASP A 1 91 ? 13.443 -3.797 3.708 1.00 72.25 91 ASP A CA 1
ATOM 706 C C . ASP A 1 91 ? 14.638 -3.392 4.566 1.00 72.25 91 ASP A C 1
ATOM 708 O O . ASP A 1 91 ? 15.482 -4.220 4.913 1.00 72.25 91 ASP A O 1
ATOM 712 N N . ASP A 1 92 ? 14.717 -2.105 4.877 1.00 71.75 92 ASP A N 1
ATOM 713 C CA . ASP A 1 92 ? 15.788 -1.542 5.680 1.00 71.75 92 ASP A CA 1
ATOM 714 C C . ASP A 1 92 ? 15.250 -0.358 6.498 1.00 71.75 92 ASP A C 1
ATOM 716 O O . ASP A 1 92 ? 14.238 0.260 6.146 1.00 71.75 92 ASP A O 1
ATOM 720 N N . MET A 1 93 ? 15.931 -0.073 7.608 1.00 75.25 93 MET A N 1
ATOM 721 C CA . MET A 1 93 ? 15.565 0.903 8.639 1.00 75.25 93 MET A CA 1
ATOM 722 C C . MET A 1 93 ? 14.225 0.642 9.352 1.00 75.25 93 MET A C 1
ATOM 724 O O . MET A 1 93 ? 13.536 -0.363 9.174 1.00 75.25 93 MET A O 1
ATOM 728 N N . GLU A 1 94 ? 13.875 1.555 10.259 1.00 76.75 94 GLU A N 1
ATOM 729 C CA . GLU A 1 94 ? 12.620 1.500 10.994 1.00 76.75 94 GLU A CA 1
ATOM 730 C C . GLU A 1 94 ? 11.416 1.878 10.130 1.00 76.75 94 GLU A C 1
ATOM 732 O O . GLU A 1 94 ? 11.406 2.899 9.446 1.00 76.75 94 GLU A O 1
ATOM 737 N N . THR A 1 95 ? 10.324 1.126 10.268 1.00 82.25 95 THR A N 1
ATOM 738 C CA . THR A 1 95 ? 9.070 1.441 9.581 1.00 82.25 95 THR A CA 1
ATOM 739 C C . THR A 1 95 ? 8.414 2.700 10.128 1.00 82.25 95 THR A C 1
ATOM 741 O O . THR A 1 95 ? 8.059 2.805 11.307 1.00 82.25 95 THR A O 1
ATOM 744 N N . SER A 1 96 ? 8.196 3.650 9.227 1.00 83.75 96 SER A N 1
ATOM 745 C CA . SER A 1 96 ? 7.553 4.928 9.518 1.00 83.75 96 SER A CA 1
ATOM 746 C C . SER A 1 96 ? 6.102 5.010 9.045 1.00 83.75 96 SER A C 1
ATOM 748 O O . SER A 1 96 ? 5.359 5.811 9.610 1.00 83.75 96 SER A O 1
ATOM 750 N N . HIS A 1 97 ? 5.701 4.199 8.059 1.00 86.88 97 HIS A N 1
ATOM 751 C CA . HIS A 1 97 ? 4.387 4.257 7.415 1.00 86.88 97 HIS A CA 1
ATOM 752 C C . HIS A 1 97 ? 3.537 3.028 7.746 1.00 86.88 97 HIS A C 1
ATOM 754 O O . HIS A 1 97 ? 3.998 1.888 7.684 1.00 86.88 97 HIS A O 1
ATOM 760 N N . TYR A 1 98 ? 2.274 3.277 8.066 1.00 90.44 98 TYR A N 1
ATOM 761 C CA . TYR A 1 98 ? 1.315 2.285 8.535 1.00 90.44 98 TYR A CA 1
ATOM 762 C C . TYR A 1 98 ? -0.046 2.558 7.897 1.00 90.44 98 TYR A C 1
ATOM 764 O O . TYR A 1 98 ? -0.322 3.670 7.453 1.00 90.44 98 TYR A O 1
ATOM 772 N N . MET A 1 99 ? -0.900 1.547 7.848 1.00 90.06 99 MET A N 1
ATOM 773 C CA . MET A 1 99 ? -2.269 1.645 7.355 1.00 90.06 99 MET A CA 1
ATOM 774 C C . MET A 1 99 ? -3.126 0.588 8.043 1.00 90.06 99 MET A C 1
ATOM 776 O O . MET A 1 99 ? -2.639 -0.498 8.358 1.00 90.06 99 MET A O 1
ATOM 780 N N . LYS A 1 100 ? -4.409 0.870 8.279 1.00 88.62 100 LYS A N 1
ATOM 781 C CA . LYS A 1 100 ? -5.343 -0.164 8.744 1.00 88.62 100 LYS A CA 1
ATOM 782 C C . LYS A 1 100 ? -5.520 -1.215 7.655 1.00 88.62 100 LYS A C 1
ATOM 784 O O . LYS A 1 100 ? -5.680 -0.867 6.487 1.00 88.62 100 LYS A O 1
ATOM 789 N N . ASN A 1 101 ? -5.487 -2.494 8.028 1.00 86.50 101 ASN A N 1
ATOM 790 C CA . ASN A 1 101 ? -5.812 -3.544 7.073 1.00 86.50 101 ASN A CA 1
ATOM 791 C C . ASN A 1 101 ? -7.261 -3.348 6.601 1.00 86.50 101 ASN A C 1
ATOM 793 O O . ASN A 1 101 ? -8.187 -3.387 7.412 1.00 86.50 101 ASN A O 1
ATOM 797 N N . PHE A 1 102 ? -7.432 -3.124 5.298 1.00 86.44 102 PHE A N 1
ATOM 798 C CA . PHE A 1 102 ? -8.729 -2.852 4.689 1.00 86.44 102 PHE A CA 1
ATOM 799 C C . PHE A 1 102 ? -9.708 -4.017 4.888 1.00 86.44 102 PHE A C 1
ATOM 801 O O . PHE A 1 102 ? -10.878 -3.788 5.165 1.00 86.44 102 PHE A O 1
ATOM 808 N N . GLU A 1 103 ? -9.229 -5.263 4.832 1.00 85.19 103 GLU A N 1
ATOM 809 C CA . GLU A 1 103 ? -10.066 -6.462 5.008 1.00 85.19 103 GLU A CA 1
ATOM 810 C C . GLU A 1 103 ? -10.594 -6.608 6.439 1.00 85.19 103 GLU A C 1
ATOM 812 O O . GLU A 1 103 ? -11.633 -7.217 6.666 1.00 85.19 103 GLU A O 1
ATOM 817 N N . LEU A 1 104 ? -9.892 -6.014 7.406 1.00 85.81 104 LEU A N 1
ATOM 818 C CA . LEU A 1 104 ? -10.263 -6.026 8.817 1.00 85.81 104 LEU A CA 1
ATOM 819 C C . LEU A 1 104 ? -10.877 -4.692 9.264 1.00 85.81 104 LEU A C 1
ATOM 821 O O . LEU A 1 104 ? -11.045 -4.469 10.464 1.00 85.81 104 LEU A O 1
ATOM 825 N N . ALA A 1 105 ? -11.162 -3.772 8.334 1.00 83.06 105 ALA A N 1
ATOM 826 C CA . ALA A 1 105 ? -11.587 -2.416 8.668 1.00 83.06 105 ALA A CA 1
ATOM 827 C C . ALA A 1 105 ? -12.917 -2.394 9.434 1.00 83.06 105 ALA A C 1
ATOM 829 O O . ALA A 1 105 ? -13.036 -1.632 10.398 1.00 83.06 105 ALA A O 1
ATOM 830 N N . ASP A 1 106 ? -13.841 -3.278 9.049 1.00 83.38 106 ASP A N 1
ATOM 831 C CA . ASP A 1 106 ? -15.182 -3.410 9.629 1.00 83.38 106 ASP A CA 1
ATOM 832 C C . ASP A 1 106 ? -15.275 -4.526 10.687 1.00 83.38 106 ASP A C 1
ATOM 834 O O . ASP A 1 106 ? -16.281 -4.651 11.392 1.00 83.38 106 ASP A O 1
ATOM 838 N N . GLU A 1 107 ? -14.227 -5.343 10.842 1.00 85.69 107 GLU A N 1
ATOM 839 C CA . GLU A 1 107 ? -14.212 -6.420 11.828 1.00 85.69 107 GLU A CA 1
ATOM 840 C C . GLU A 1 107 ? -13.977 -5.863 13.238 1.00 85.69 107 GLU A C 1
ATOM 842 O O . GLU A 1 107 ? -13.054 -5.087 13.508 1.00 85.69 107 GLU A O 1
ATOM 847 N N . LYS A 1 108 ? -14.786 -6.316 14.199 1.00 83.19 108 LYS A N 1
ATOM 848 C CA . LYS A 1 108 ? -14.600 -5.962 15.606 1.00 83.19 108 LYS A CA 1
ATOM 849 C C . LYS A 1 108 ? -13.500 -6.821 16.229 1.00 83.19 108 LYS A C 1
ATOM 851 O O . LYS A 1 108 ? -13.764 -7.862 16.824 1.00 83.19 108 LYS A O 1
ATOM 856 N N . ILE A 1 109 ? -12.261 -6.353 16.130 1.00 84.06 109 ILE A N 1
ATOM 857 C CA . ILE A 1 109 ? -11.085 -7.088 16.608 1.00 84.06 109 ILE A CA 1
ATOM 858 C C . ILE A 1 109 ? -11.005 -7.022 18.145 1.00 84.06 109 ILE A C 1
ATOM 860 O O . ILE A 1 109 ? -10.896 -5.929 18.717 1.00 84.06 109 ILE A O 1
ATOM 864 N N . PRO A 1 110 ? -11.030 -8.166 18.858 1.00 85.38 110 PRO A N 1
ATOM 865 C CA . PRO A 1 110 ? -10.935 -8.183 20.312 1.00 85.38 110 PRO A CA 1
ATOM 866 C C . PRO A 1 110 ? -9.500 -7.876 20.762 1.00 85.38 110 PRO A C 1
ATOM 868 O O . PRO A 1 110 ? -8.648 -8.756 20.873 1.00 85.38 110 PRO A O 1
ATOM 871 N N . LEU A 1 111 ? -9.229 -6.603 21.048 1.00 87.81 111 LEU A N 1
ATOM 872 C CA . LEU A 1 111 ? -7.949 -6.160 21.602 1.00 87.81 111 LEU A CA 1
ATOM 873 C C . LEU A 1 111 ? -7.919 -6.353 23.123 1.00 87.81 111 LEU A C 1
ATOM 875 O O . LEU A 1 111 ? -8.861 -5.983 23.827 1.00 87.81 111 LEU A O 1
ATOM 879 N N . ARG A 1 112 ? -6.824 -6.909 23.654 1.00 87.06 112 ARG A N 1
ATOM 880 C CA . ARG A 1 112 ? -6.629 -7.055 25.110 1.00 87.06 112 ARG A CA 1
ATOM 881 C C . ARG A 1 112 ? -6.129 -5.761 25.750 1.00 87.06 112 ARG A C 1
ATOM 883 O O . ARG A 1 112 ? -6.653 -5.336 26.776 1.00 87.06 112 ARG A O 1
ATOM 890 N N . LEU A 1 113 ? -5.145 -5.117 25.126 1.00 88.88 113 LEU A N 1
ATOM 891 C CA . LEU A 1 113 ? -4.496 -3.920 25.655 1.00 88.88 113 LEU A CA 1
ATOM 892 C C . LEU A 1 113 ? -5.372 -2.677 25.460 1.00 88.88 113 LEU A C 1
ATOM 894 O O . LEU A 1 113 ? -5.851 -2.399 24.360 1.00 88.88 113 LEU A O 1
ATOM 898 N N . GLN A 1 114 ? -5.543 -1.886 26.522 1.00 90.06 114 GLN A N 1
ATOM 899 C CA . GLN A 1 114 ? -6.292 -0.624 26.452 1.00 90.06 114 GLN A CA 1
ATOM 900 C C . GLN A 1 114 ? -5.613 0.397 25.535 1.00 90.06 114 GLN A C 1
ATOM 902 O O . GLN A 1 114 ? -6.296 1.103 24.796 1.00 90.06 114 GLN A O 1
ATOM 907 N N . LYS A 1 115 ? -4.273 0.428 25.517 1.00 91.75 115 LYS A N 1
ATOM 908 C CA . LYS A 1 115 ? -3.518 1.335 24.645 1.00 91.75 115 LYS A CA 1
ATOM 909 C C . LYS A 1 115 ? -3.775 1.052 23.165 1.00 91.75 115 LYS A C 1
ATOM 911 O O . LYS A 1 115 ? -3.996 1.986 22.405 1.00 91.75 115 LYS A O 1
ATOM 916 N N . SER A 1 116 ? -3.851 -0.223 22.786 1.00 91.00 116 SER A N 1
ATOM 917 C CA . SER A 1 116 ? -4.217 -0.641 21.432 1.00 91.00 116 SER A CA 1
ATOM 918 C C . SER A 1 116 ? -5.628 -0.220 21.044 1.00 91.00 116 SER A C 1
ATOM 920 O O . SER A 1 116 ? -5.835 0.281 19.946 1.00 91.00 116 SER A O 1
ATOM 922 N N . LYS A 1 117 ? -6.601 -0.358 21.955 1.00 91.44 117 LYS A N 1
ATOM 923 C CA . LYS A 1 117 ? -7.974 0.118 21.716 1.00 91.44 117 LYS A CA 1
ATOM 924 C C . LYS A 1 117 ? -8.023 1.628 21.513 1.00 91.44 117 LYS A C 1
ATOM 926 O O . LYS A 1 117 ? -8.742 2.095 20.637 1.00 91.44 117 LYS A O 1
ATOM 931 N N . GLY A 1 1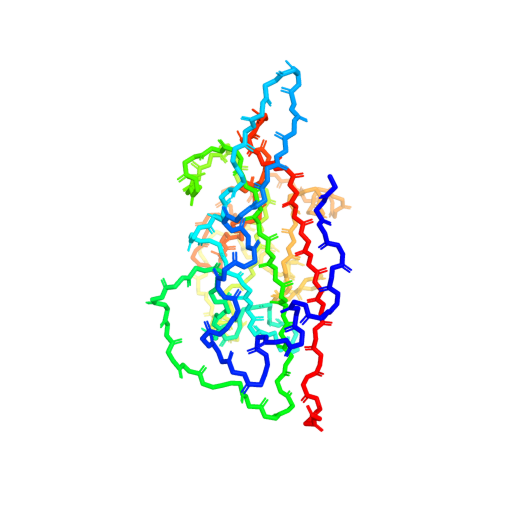18 ? -7.293 2.378 22.340 1.00 92.38 118 GLY A N 1
ATOM 932 C CA . GLY A 1 118 ? -7.191 3.832 22.224 1.00 92.38 118 GLY A CA 1
ATOM 933 C C . GLY A 1 118 ? -6.594 4.244 20.882 1.00 92.38 118 GLY A C 1
ATOM 934 O O . GLY A 1 118 ? -7.196 5.040 20.165 1.00 92.38 118 GLY A O 1
ATOM 935 N N . LEU A 1 119 ? -5.475 3.621 20.502 1.00 93.50 119 LEU A N 1
ATOM 936 C CA . LEU A 1 119 ? -4.805 3.893 19.235 1.00 93.50 119 LEU A CA 1
ATOM 937 C C . LEU A 1 119 ? -5.684 3.541 18.027 1.00 93.50 119 LEU A C 1
ATOM 939 O O . LEU A 1 119 ? -5.786 4.346 17.106 1.00 93.50 119 LEU A O 1
ATOM 943 N N . LEU A 1 120 ? -6.360 2.387 18.046 1.00 91.81 120 LEU A N 1
ATOM 944 C CA . LEU A 1 120 ? -7.285 1.991 16.982 1.00 91.81 120 LEU A CA 1
ATOM 945 C C . LEU A 1 120 ? -8.408 3.023 16.811 1.00 91.81 120 LEU A C 1
ATOM 947 O O . LEU A 1 120 ? -8.663 3.459 15.695 1.00 91.81 120 LEU A O 1
ATOM 951 N N . LYS A 1 121 ? -9.023 3.490 17.907 1.00 92.31 121 LYS A N 1
ATOM 952 C CA . LYS A 1 121 ? -10.052 4.544 17.844 1.00 92.31 121 LYS A CA 1
ATOM 953 C C . LYS A 1 121 ? -9.517 5.854 17.268 1.00 92.31 121 LYS A C 1
ATOM 955 O O . LYS A 1 121 ? -10.227 6.530 16.530 1.00 92.31 121 LYS A O 1
ATOM 960 N N . LEU A 1 122 ? -8.290 6.231 17.625 1.00 94.31 122 LEU A N 1
ATOM 961 C CA . LEU A 1 122 ? -7.649 7.431 17.095 1.00 94.31 122 LEU A CA 1
ATOM 962 C C . LEU A 1 122 ? -7.388 7.304 15.591 1.00 94.31 122 LEU A C 1
ATOM 964 O O . LEU A 1 122 ? -7.663 8.244 14.849 1.00 94.31 122 LEU A O 1
ATOM 968 N N . ILE A 1 123 ? -6.918 6.144 15.136 1.00 92.94 123 ILE A N 1
ATOM 969 C CA . ILE A 1 123 ? -6.694 5.877 13.712 1.00 92.94 123 ILE A CA 1
ATOM 970 C C . ILE A 1 123 ? -8.017 5.851 12.949 1.00 92.94 123 ILE A C 1
ATOM 972 O O . ILE A 1 123 ? -8.123 6.522 11.928 1.00 92.94 123 ILE A O 1
ATOM 976 N N . ASP A 1 124 ? -9.047 5.184 13.468 1.00 91.56 124 ASP A N 1
ATOM 977 C CA . ASP A 1 124 ? -10.377 5.154 12.849 1.00 91.56 124 ASP A CA 1
ATOM 978 C C . ASP A 1 124 ? -10.975 6.560 12.711 1.00 91.56 124 ASP A C 1
ATOM 980 O O . ASP A 1 124 ? -11.569 6.883 11.687 1.00 91.56 124 ASP A O 1
ATOM 984 N N . LYS A 1 125 ? -10.766 7.427 13.711 1.00 94.31 125 LYS A N 1
ATOM 985 C CA . LYS A 1 125 ? -11.257 8.810 13.694 1.00 94.31 125 LYS A CA 1
ATOM 986 C C . LYS A 1 125 ? -10.533 9.705 12.680 1.00 94.31 125 LYS A C 1
ATOM 988 O O . LYS A 1 125 ? -11.168 10.594 12.122 1.00 94.31 125 LYS A O 1
ATOM 993 N N . ASN A 1 126 ? -9.221 9.537 12.499 1.00 94.06 126 ASN A N 1
ATOM 994 C CA . ASN A 1 126 ? -8.397 10.491 11.740 1.00 94.06 126 ASN A CA 1
ATOM 995 C C . ASN A 1 126 ? -7.988 9.996 10.346 1.00 94.06 126 ASN A C 1
ATOM 997 O O . ASN A 1 126 ? -7.817 10.809 9.442 1.00 94.06 126 ASN A O 1
ATOM 1001 N N . PHE A 1 127 ? -7.803 8.687 10.173 1.00 92.19 127 PHE A N 1
ATOM 1002 C CA . PHE A 1 127 ? -7.227 8.100 8.958 1.00 92.19 127 PHE A CA 1
ATOM 1003 C C . PHE A 1 127 ? -8.119 7.022 8.335 1.00 92.19 127 PHE A C 1
ATOM 1005 O O . PHE A 1 127 ? -8.076 6.833 7.121 1.00 92.19 127 PHE A O 1
ATOM 1012 N N . ALA A 1 128 ? -8.931 6.325 9.138 1.00 89.88 128 ALA A N 1
ATOM 1013 C CA . ALA A 1 128 ? -9.687 5.145 8.722 1.00 89.88 128 ALA A CA 1
ATOM 1014 C C . ALA A 1 128 ? -8.767 4.102 8.051 1.00 89.88 128 ALA A C 1
ATOM 1016 O O . ALA A 1 128 ? -7.910 3.515 8.710 1.00 89.88 128 ALA A O 1
ATOM 1017 N N . THR A 1 129 ? -8.915 3.887 6.744 1.00 88.62 129 THR A N 1
ATOM 1018 C CA . THR A 1 129 ? -8.096 2.963 5.942 1.00 88.62 129 THR A CA 1
ATOM 1019 C C . THR A 1 129 ? -7.007 3.659 5.123 1.00 88.62 129 THR A C 1
ATOM 1021 O O . THR A 1 129 ? -6.325 3.006 4.337 1.00 88.62 129 THR A O 1
ATOM 1024 N N . LEU A 1 130 ? -6.810 4.971 5.288 1.00 89.31 130 LEU A N 1
ATOM 1025 C CA . LEU A 1 130 ? -5.699 5.692 4.669 1.00 89.31 130 LEU A CA 1
ATOM 1026 C C . LEU A 1 130 ? -4.379 5.393 5.386 1.00 89.31 130 LEU A C 1
ATOM 1028 O O . LEU A 1 130 ? -4.336 5.120 6.589 1.00 89.31 130 LEU A O 1
ATOM 1032 N N . ALA A 1 131 ? -3.284 5.469 4.633 1.00 89.88 131 ALA A N 1
ATOM 1033 C CA . ALA A 1 131 ? -1.950 5.373 5.202 1.00 89.88 131 ALA A CA 1
ATOM 1034 C C . ALA A 1 131 ? -1.618 6.622 6.036 1.00 89.88 131 ALA A C 1
ATOM 1036 O O . ALA A 1 131 ? -2.002 7.741 5.695 1.00 89.88 131 ALA A O 1
ATOM 1037 N N . PHE A 1 132 ? -0.859 6.426 7.106 1.00 90.56 132 PHE A N 1
ATOM 1038 C CA . PHE A 1 132 ? -0.365 7.473 7.993 1.00 90.56 132 PHE A CA 1
ATOM 1039 C C . PHE A 1 132 ? 1.082 7.175 8.397 1.00 90.56 132 PHE A C 1
ATOM 1041 O O . PHE A 1 132 ? 1.607 6.083 8.164 1.00 90.56 132 PHE A O 1
ATOM 1048 N N . CYS A 1 133 ? 1.743 8.147 9.023 1.00 91.31 133 CYS A N 1
ATOM 1049 C CA . CYS A 1 133 ? 3.088 7.970 9.558 1.00 91.31 133 CYS A CA 1
ATOM 1050 C C . CYS A 1 133 ? 3.165 8.309 11.051 1.00 91.31 133 CYS A C 1
ATOM 1052 O O . CYS A 1 133 ? 2.292 8.993 11.590 1.00 91.31 133 CYS A O 1
ATOM 1054 N N . ARG A 1 134 ? 4.228 7.846 11.726 1.00 90.06 134 ARG A N 1
ATOM 1055 C CA . ARG A 1 134 ? 4.451 8.096 13.169 1.00 90.06 134 ARG A CA 1
ATOM 1056 C C . ARG A 1 134 ? 4.363 9.583 13.524 1.00 90.06 134 ARG A C 1
ATOM 1058 O O . ARG A 1 134 ? 3.648 9.949 14.447 1.00 90.06 134 ARG A O 1
ATOM 1065 N N . CYS A 1 135 ? 4.953 10.446 12.697 1.00 92.06 135 CYS A N 1
ATOM 1066 C CA . CYS A 1 135 ? 4.937 11.894 12.907 1.00 92.06 135 CYS A CA 1
ATOM 1067 C C . CYS A 1 135 ? 3.525 12.502 12.908 1.00 92.06 135 CYS A C 1
ATOM 1069 O O . CYS A 1 135 ? 3.322 13.568 13.482 1.00 92.06 135 CYS A O 1
ATOM 1071 N N . TRP A 1 136 ? 2.547 11.874 12.247 1.00 92.56 136 TRP A N 1
ATOM 1072 C CA . TRP A 1 136 ? 1.158 12.336 12.285 1.00 92.56 136 TRP A CA 1
ATOM 1073 C C . TRP A 1 136 ? 0.459 11.916 13.575 1.00 92.56 136 TRP A C 1
ATOM 1075 O O . TRP A 1 136 ? -0.338 12.688 14.094 1.00 92.56 136 TRP A O 1
ATOM 1085 N N . ILE A 1 137 ? 0.794 10.744 14.122 1.00 93.38 137 ILE A N 1
ATOM 1086 C CA . ILE A 1 137 ? 0.322 10.327 15.448 1.00 93.38 137 ILE A CA 1
ATOM 1087 C C . ILE A 1 137 ? 0.920 11.234 16.527 1.00 93.38 137 ILE A C 1
ATOM 1089 O O . ILE A 1 137 ? 0.192 11.691 17.402 1.00 93.38 137 ILE A O 1
ATOM 1093 N N . ASP A 1 138 ? 2.212 11.555 16.431 1.00 92.94 138 ASP A N 1
ATOM 1094 C CA . ASP A 1 138 ? 2.884 12.436 17.396 1.00 92.94 138 ASP A CA 1
ATOM 1095 C C . ASP A 1 138 ? 2.234 13.831 17.445 1.00 92.94 138 ASP A C 1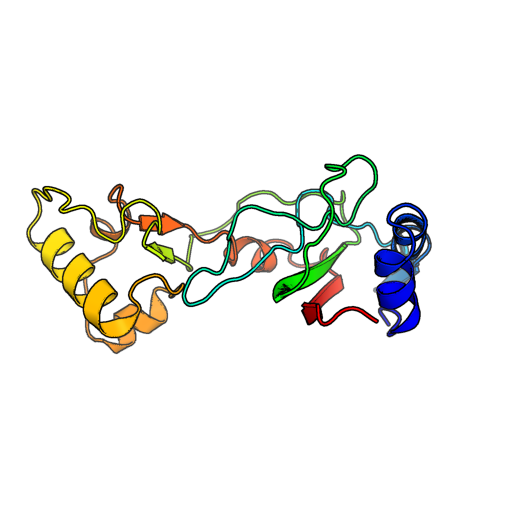
ATOM 1097 O O . ASP A 1 138 ? 2.088 14.419 18.514 1.00 92.94 138 ASP A O 1
ATOM 1101 N N . ARG A 1 139 ? 1.772 14.349 16.296 1.00 94.75 139 ARG A N 1
ATOM 1102 C CA . ARG A 1 139 ? 1.026 15.621 16.207 1.00 94.75 139 ARG A CA 1
ATOM 1103 C C . ARG A 1 139 ? -0.364 15.572 16.839 1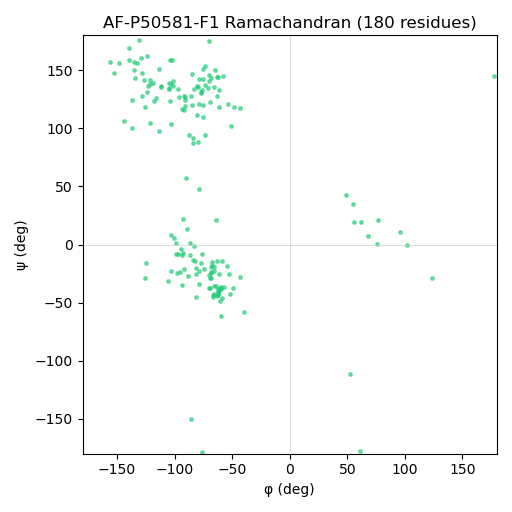.00 94.75 139 ARG A C 1
ATOM 1105 O O . ARG A 1 139 ? -0.918 16.624 17.128 1.00 94.75 139 ARG A O 1
ATOM 1112 N N . LEU A 1 140 ? -0.923 14.380 17.031 1.00 94.25 140 LEU A N 1
ATOM 1113 C CA . LEU A 1 140 ? -2.179 14.164 17.753 1.00 94.25 140 LEU A CA 1
ATOM 1114 C C . LEU A 1 140 ? -1.943 13.962 19.259 1.00 94.25 140 LEU A C 1
ATOM 1116 O O . LEU A 1 140 ? -2.848 13.513 19.958 1.00 94.25 140 LEU A O 1
ATOM 1120 N N . GLU A 1 141 ? -0.732 14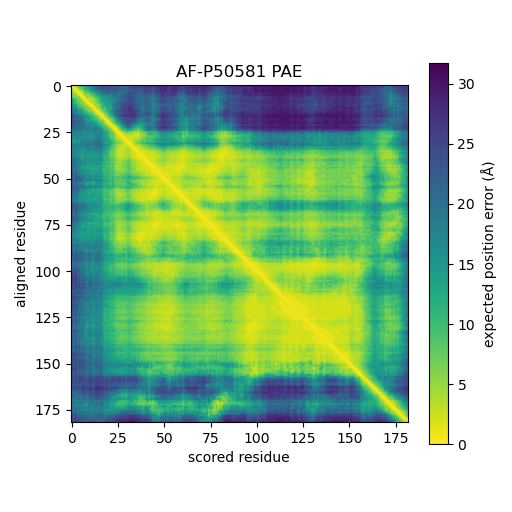.269 19.741 1.00 92.88 141 GLU A N 1
ATOM 1121 C CA . GLU A 1 141 ? -0.315 14.180 21.145 1.00 92.88 141 GLU A CA 1
ATOM 1122 C C . GLU A 1 141 ? -0.372 12.756 21.721 1.00 92.88 141 GLU A C 1
ATOM 1124 O O . GLU A 1 141 ? -0.352 12.551 22.938 1.00 92.88 141 GLU A O 1
ATOM 1129 N N . GLU A 1 142 ? -0.394 11.738 20.856 1.00 92.06 142 GLU A N 1
ATOM 1130 C CA . GLU A 1 142 ? -0.324 10.356 21.303 1.00 92.06 142 GLU A CA 1
ATOM 1131 C C . GLU A 1 142 ? 1.112 9.938 21.611 1.00 92.06 142 GLU A C 1
ATOM 1133 O O . GLU A 1 142 ? 2.050 10.192 20.862 1.00 92.06 142 GLU A O 1
ATOM 1138 N N . THR A 1 143 ? 1.289 9.230 22.724 1.00 92.38 143 THR A N 1
ATOM 1139 C CA . THR A 1 143 ? 2.610 8.809 23.213 1.00 92.38 143 THR A CA 1
ATOM 1140 C C . THR A 1 143 ? 2.615 7.335 23.595 1.00 92.38 143 THR A C 1
ATOM 1142 O O . THR A 1 143 ? 1.577 6.747 23.905 1.00 92.38 143 THR A O 1
ATOM 1145 N N . LYS A 1 144 ? 3.800 6.705 23.587 1.00 90.50 144 LYS A N 1
ATOM 1146 C CA . LYS A 1 144 ? 3.998 5.288 23.969 1.00 90.50 144 LYS A CA 1
ATOM 1147 C C . LYS A 1 144 ? 3.111 4.306 23.177 1.00 90.50 144 LYS A C 1
ATOM 1149 O O . LYS A 1 144 ? 2.659 3.294 23.707 1.00 90.50 144 LYS A O 1
ATOM 1154 N N . TYR A 1 145 ? 2.856 4.601 21.904 1.00 91.50 145 TYR A N 1
ATOM 1155 C CA . TYR A 1 145 ? 1.983 3.808 21.031 1.00 91.50 145 TYR A CA 1
ATOM 1156 C C . TYR A 1 145 ? 2.731 2.744 20.204 1.00 91.50 145 TYR A C 1
ATOM 1158 O O . TYR A 1 145 ? 2.094 1.912 19.567 1.00 91.50 145 TYR A O 1
ATOM 1166 N N . LEU A 1 146 ? 4.071 2.721 20.225 1.00 88.81 146 LEU A N 1
ATOM 1167 C CA . LEU A 1 146 ? 4.884 1.840 19.368 1.00 88.81 146 LEU A CA 1
ATOM 1168 C C . LEU A 1 146 ? 4.567 0.346 19.529 1.00 88.81 146 LEU A C 1
ATOM 1170 O O . LEU A 1 146 ? 4.589 -0.390 18.548 1.00 88.81 146 LEU A O 1
ATOM 1174 N N . MET A 1 147 ? 4.252 -0.115 20.743 1.00 86.81 147 MET A N 1
ATOM 1175 C CA . MET A 1 147 ? 3.818 -1.502 20.954 1.00 86.81 147 MET A CA 1
ATOM 1176 C C . MET A 1 147 ? 2.432 -1.770 20.363 1.00 86.81 147 MET A C 1
ATOM 1178 O O . MET A 1 147 ? 2.213 -2.837 19.803 1.00 86.81 147 MET A O 1
ATOM 1182 N N . ALA A 1 148 ? 1.521 -0.799 20.444 1.00 86.75 148 ALA A N 1
ATOM 1183 C CA . ALA A 1 148 ? 0.175 -0.915 19.890 1.00 86.75 148 ALA A CA 1
ATOM 1184 C C . ALA A 1 148 ? 0.167 -0.906 18.350 1.00 86.75 148 ALA A C 1
ATOM 1186 O O . ALA A 1 148 ? -0.712 -1.514 17.750 1.00 86.75 148 ALA A O 1
ATOM 1187 N N . LEU A 1 149 ? 1.166 -0.290 17.704 1.00 86.12 149 LEU A N 1
ATOM 1188 C CA . LEU A 1 149 ? 1.338 -0.363 16.245 1.00 86.12 149 LEU A CA 1
ATOM 1189 C C . LEU A 1 149 ? 1.711 -1.762 15.735 1.00 86.12 149 LEU A C 1
ATOM 1191 O O . LEU A 1 149 ? 1.573 -2.018 14.544 1.00 86.12 149 LEU A O 1
ATOM 1195 N N . LYS A 1 150 ? 2.182 -2.664 16.606 1.00 83.88 150 LYS A N 1
ATOM 1196 C CA . LYS A 1 150 ? 2.555 -4.040 16.234 1.00 83.88 150 LYS A CA 1
ATOM 1197 C C . LYS A 1 150 ? 1.380 -5.021 16.260 1.00 83.88 150 LYS A C 1
ATOM 1199 O O . LYS A 1 150 ? 1.575 -6.211 16.025 1.00 83.88 150 LYS A O 1
ATOM 1204 N N . ASP A 1 151 ? 0.177 -4.557 16.579 1.00 83.19 151 ASP A N 1
ATOM 1205 C CA . ASP A 1 151 ? -0.999 -5.417 16.595 1.00 83.19 151 ASP A CA 1
ATOM 1206 C C . ASP A 1 151 ? -1.473 -5.785 15.178 1.00 83.19 151 ASP A C 1
ATOM 1208 O O . ASP A 1 151 ? -1.344 -5.016 14.229 1.00 83.19 151 ASP A O 1
ATOM 1212 N N . ARG A 1 152 ? -2.137 -6.944 15.061 1.00 77.62 152 ARG A N 1
ATOM 1213 C CA . ARG A 1 152 ? -2.597 -7.570 13.799 1.00 77.62 152 ARG A CA 1
ATOM 1214 C C . ARG A 1 152 ? -3.471 -6.716 12.869 1.00 77.62 152 ARG A C 1
ATOM 1216 O O . ARG A 1 152 ? -3.676 -7.091 11.722 1.00 77.62 152 ARG A O 1
ATOM 1223 N N . TRP A 1 153 ? -4.069 -5.641 13.370 1.00 75.81 153 TRP A N 1
ATOM 1224 C CA . TRP A 1 153 ? -4.961 -4.770 12.593 1.00 75.81 153 TRP A CA 1
ATOM 1225 C C . TRP A 1 153 ? -4.202 -3.717 11.785 1.00 75.81 153 TRP A C 1
ATOM 1227 O O . TRP A 1 153 ? -4.776 -3.084 10.896 1.00 75.81 153 TRP A O 1
ATOM 1237 N N . MET A 1 154 ? -2.914 -3.546 12.081 1.00 78.56 154 MET A N 1
ATOM 1238 C CA . MET A 1 154 ? -2.013 -2.670 11.354 1.00 78.56 154 MET A CA 1
ATOM 1239 C C . MET A 1 154 ? -1.294 -3.432 10.250 1.00 78.56 154 MET A C 1
ATOM 1241 O O . MET A 1 154 ? -0.664 -4.460 10.484 1.00 78.56 154 MET A O 1
ATOM 1245 N N . ALA A 1 155 ? -1.364 -2.881 9.044 1.00 76.62 155 ALA A N 1
ATOM 1246 C CA . ALA A 1 155 ? -0.487 -3.213 7.942 1.00 76.62 155 ALA A CA 1
ATOM 1247 C C . ALA A 1 155 ? 0.635 -2.172 7.879 1.00 76.62 155 ALA A C 1
ATOM 1249 O O . ALA A 1 155 ? 0.406 -0.963 7.960 1.00 76.62 155 ALA A O 1
ATOM 1250 N N . MET A 1 156 ? 1.865 -2.643 7.728 1.00 71.44 156 MET A N 1
ATOM 1251 C CA . MET A 1 156 ? 3.003 -1.776 7.449 1.00 71.44 156 MET A CA 1
ATOM 1252 C C . MET A 1 156 ? 2.951 -1.392 5.974 1.00 71.44 156 MET A C 1
ATOM 1254 O O . MET A 1 156 ? 2.793 -2.251 5.108 1.00 71.44 156 MET A O 1
ATOM 1258 N N . VAL A 1 157 ? 3.076 -0.103 5.677 1.00 66.88 157 VAL A N 1
ATOM 1259 C CA . VAL A 1 157 ? 3.185 0.355 4.292 1.00 66.88 157 VAL A CA 1
ATOM 1260 C C . VAL A 1 157 ? 4.671 0.445 3.978 1.00 66.88 157 VAL A C 1
ATOM 1262 O O . VAL A 1 157 ? 5.384 1.252 4.575 1.00 66.88 157 VAL A O 1
ATOM 1265 N N . GLY A 1 158 ? 5.140 -0.362 3.024 1.00 57.28 158 GLY A N 1
ATOM 1266 C CA . GLY A 1 158 ? 6.539 -0.427 2.572 1.00 57.28 158 GLY A CA 1
ATOM 1267 C C . GLY A 1 158 ? 7.082 0.855 1.919 1.00 57.28 158 GLY A C 1
ATOM 1268 O O . GLY A 1 158 ? 8.063 0.815 1.188 1.00 57.28 158 GLY A O 1
ATOM 1269 N N . ALA A 1 159 ? 6.483 2.022 2.170 1.00 51.94 159 ALA A N 1
ATOM 1270 C CA . ALA A 1 159 ? 6.965 3.300 1.654 1.00 51.94 159 ALA A CA 1
ATOM 1271 C C . ALA A 1 159 ? 8.336 3.696 2.238 1.00 51.94 159 ALA A C 1
ATOM 1273 O O . ALA A 1 159 ? 9.043 4.509 1.645 1.00 51.94 159 ALA A O 1
ATOM 1274 N N . CYS A 1 160 ? 8.743 3.108 3.372 1.00 39.38 160 CYS A N 1
ATOM 1275 C CA . CYS A 1 160 ? 10.019 3.425 4.024 1.00 39.38 160 CYS A CA 1
ATOM 1276 C C . CYS A 1 160 ? 11.259 2.978 3.222 1.00 39.38 160 CYS A C 1
ATOM 1278 O O . CYS A 1 160 ? 12.361 3.466 3.454 1.00 39.38 160 CYS A O 1
ATOM 1280 N N . ILE A 1 161 ? 11.073 2.110 2.228 1.00 44.75 161 ILE A N 1
ATOM 1281 C CA . ILE A 1 161 ? 12.153 1.431 1.504 1.00 44.75 161 ILE A CA 1
ATOM 1282 C C . ILE A 1 161 ? 12.985 2.390 0.633 1.00 44.75 161 ILE A C 1
ATOM 1284 O O . ILE A 1 161 ? 14.157 2.134 0.358 1.00 44.75 161 ILE A O 1
ATOM 1288 N N . LEU A 1 162 ? 12.436 3.540 0.227 1.00 44.81 162 LEU A N 1
ATOM 1289 C CA . LEU A 1 162 ? 13.154 4.446 -0.679 1.00 44.81 162 LEU A CA 1
ATOM 1290 C C . LEU A 1 162 ? 14.290 5.227 -0.010 1.00 44.81 162 LEU A C 1
ATOM 1292 O O . LEU A 1 162 ? 15.188 5.678 -0.718 1.00 44.81 162 LEU A O 1
ATOM 1296 N N . GLN A 1 163 ? 14.286 5.385 1.317 1.00 37.00 163 GLN A N 1
ATOM 1297 C CA . GLN A 1 163 ? 15.338 6.156 1.989 1.00 37.00 163 GLN A CA 1
ATOM 1298 C C . GLN A 1 163 ? 16.645 5.369 2.170 1.00 37.00 163 GLN A C 1
ATOM 1300 O O . GLN A 1 163 ? 17.703 5.989 2.257 1.00 37.00 163 GLN A O 1
ATOM 1305 N N . SER A 1 164 ? 16.611 4.033 2.159 1.00 33.12 164 SER A N 1
ATOM 1306 C CA . SER A 1 164 ? 17.799 3.228 2.484 1.00 33.12 164 SER A CA 1
ATOM 1307 C C . SER A 1 164 ? 18.792 3.020 1.349 1.00 33.12 164 SER A C 1
ATOM 1309 O O . SER A 1 164 ? 19.945 2.668 1.586 1.00 33.12 164 SER A O 1
ATOM 1311 N N . PHE A 1 165 ? 18.420 3.305 0.104 1.00 45.84 165 PHE A N 1
ATOM 1312 C CA . PHE A 1 165 ? 19.381 3.274 -0.998 1.00 45.84 165 PHE A CA 1
ATOM 1313 C C . PHE A 1 165 ? 20.042 4.637 -1.187 1.00 45.84 165 PHE A C 1
ATOM 1315 O O . PHE A 1 165 ? 20.004 5.208 -2.281 1.00 45.84 165 PHE A O 1
ATOM 1322 N N . ALA A 1 166 ? 20.672 5.143 -0.124 1.00 40.41 166 ALA A N 1
ATOM 1323 C CA . ALA A 1 166 ? 21.584 6.274 -0.198 1.00 40.41 166 ALA A CA 1
ATOM 1324 C C . ALA A 1 166 ? 22.629 6.003 -1.302 1.00 40.41 166 ALA A C 1
ATOM 1326 O O . ALA A 1 166 ? 23.533 5.183 -1.149 1.00 40.41 166 ALA A O 1
ATOM 1327 N N . GLY A 1 167 ? 22.440 6.635 -2.464 1.00 48.03 167 GLY A N 1
ATOM 1328 C CA . GLY A 1 167 ? 23.360 6.593 -3.604 1.00 48.03 167 GLY A CA 1
ATOM 1329 C C . GLY A 1 167 ? 23.002 5.677 -4.782 1.00 48.03 167 GLY A C 1
ATOM 1330 O O . GLY A 1 167 ? 23.767 5.659 -5.742 1.00 48.03 167 GLY A O 1
ATOM 1331 N N . LYS A 1 168 ? 21.889 4.921 -4.768 1.00 61.09 168 LYS A N 1
ATOM 1332 C CA . LYS A 1 168 ? 21.579 3.968 -5.868 1.00 61.09 168 LYS A CA 1
ATOM 1333 C C . LYS A 1 168 ? 20.224 4.133 -6.546 1.00 61.09 168 LYS A C 1
ATOM 1335 O O . LYS A 1 168 ? 20.038 3.572 -7.625 1.00 61.09 168 LYS A O 1
ATOM 1340 N N . ILE A 1 169 ? 19.271 4.853 -5.960 1.00 59.59 169 ILE A N 1
ATOM 1341 C CA . ILE A 1 169 ? 17.995 5.166 -6.623 1.00 59.59 169 ILE A CA 1
ATOM 1342 C C . ILE A 1 169 ? 18.110 6.552 -7.248 1.00 59.59 169 ILE A C 1
ATOM 1344 O O . ILE A 1 169 ? 18.487 7.511 -6.584 1.00 59.59 169 ILE A O 1
ATOM 1348 N N . ILE A 1 170 ? 17.807 6.640 -8.539 1.00 58.94 170 ILE A N 1
ATOM 1349 C CA . ILE A 1 170 ? 18.048 7.837 -9.359 1.00 58.94 170 ILE A CA 1
ATOM 1350 C C . ILE A 1 170 ? 16.770 8.669 -9.484 1.00 58.94 170 ILE A C 1
ATOM 1352 O O . ILE A 1 170 ? 16.818 9.873 -9.722 1.00 58.94 170 ILE A O 1
ATOM 1356 N N . GLY A 1 171 ? 15.608 8.035 -9.320 1.00 60.47 171 GLY A N 1
ATOM 1357 C CA . GLY A 1 171 ? 14.336 8.735 -9.314 1.00 60.47 171 GLY A CA 1
ATOM 1358 C C . GLY A 1 171 ? 13.137 7.808 -9.174 1.00 60.47 171 GLY A C 1
ATOM 1359 O O . GLY A 1 171 ? 13.115 6.694 -9.702 1.00 60.47 171 GLY A O 1
ATOM 1360 N N . LYS A 1 172 ? 12.128 8.322 -8.470 1.00 65.81 172 LYS A N 1
ATOM 1361 C CA . LYS A 1 172 ? 10.744 7.852 -8.507 1.00 65.81 172 LYS A CA 1
ATOM 1362 C C . LYS A 1 172 ? 9.963 8.820 -9.389 1.00 65.81 172 LYS A C 1
ATOM 1364 O O . LYS A 1 172 ? 10.095 10.034 -9.231 1.00 65.81 172 LYS A O 1
ATOM 1369 N N . ARG A 1 173 ? 9.111 8.298 -10.267 1.00 59.91 173 ARG A N 1
ATOM 1370 C CA . ARG A 1 173 ? 8.042 9.088 -10.887 1.00 59.91 173 ARG A CA 1
ATOM 1371 C C . ARG A 1 173 ? 6.730 8.351 -10.698 1.00 59.91 173 ARG A C 1
ATOM 1373 O O . ARG A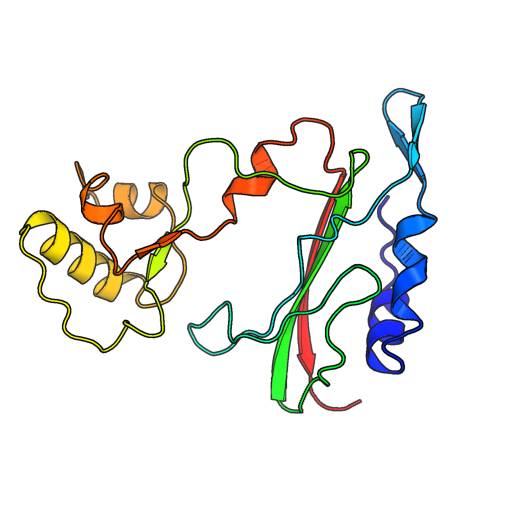 1 173 ? 6.657 7.166 -11.003 1.00 59.91 173 ARG A O 1
ATOM 1380 N N . ALA A 1 174 ? 5.737 9.059 -10.175 1.00 62.38 174 ALA A N 1
ATOM 1381 C CA . ALA A 1 174 ? 4.388 8.556 -9.987 1.00 62.38 174 ALA A CA 1
ATOM 1382 C C . ALA A 1 174 ? 3.414 9.485 -10.711 1.00 62.38 174 ALA A C 1
ATOM 1384 O O . ALA A 1 174 ? 3.495 10.700 -10.542 1.00 62.38 174 ALA A O 1
ATOM 1385 N N . ASN A 1 175 ? 2.517 8.909 -11.505 1.00 62.16 175 ASN A N 1
ATOM 1386 C CA . ASN A 1 175 ? 1.370 9.599 -12.085 1.00 62.16 175 ASN A CA 1
ATOM 1387 C C . ASN A 1 175 ? 0.103 8.812 -11.730 1.00 62.16 175 ASN A C 1
ATOM 1389 O O . ASN A 1 175 ? 0.107 7.582 -11.759 1.00 62.16 175 ASN A O 1
ATOM 1393 N N . LEU A 1 176 ? -0.980 9.524 -11.427 1.00 60.22 176 LEU A N 1
ATOM 1394 C CA . LEU A 1 176 ? -2.320 8.947 -11.365 1.00 60.22 176 LEU A CA 1
ATOM 1395 C C . LEU A 1 176 ? -2.913 8.965 -12.772 1.00 60.22 176 LEU A C 1
ATOM 1397 O O . LEU A 1 176 ? -2.922 10.012 -13.420 1.00 60.22 176 LEU A O 1
ATOM 1401 N N . LEU A 1 177 ? -3.391 7.814 -13.236 1.00 59.81 177 LEU A N 1
ATOM 1402 C CA . LEU A 1 177 ? -4.125 7.691 -14.490 1.00 59.81 177 LEU A CA 1
ATOM 1403 C C . LEU A 1 177 ? -5.538 7.190 -14.192 1.00 59.81 177 LEU A C 1
ATOM 1405 O O . LEU A 1 177 ? -5.727 6.158 -13.546 1.00 59.81 177 LEU A O 1
ATOM 1409 N N . LEU A 1 178 ? -6.520 7.974 -14.640 1.00 46.78 178 LEU A N 1
ATOM 1410 C CA . LEU A 1 178 ? -7.929 7.602 -14.658 1.00 46.78 178 LEU A CA 1
ATOM 1411 C C . LEU A 1 178 ? -8.206 6.963 -16.018 1.00 46.78 178 LEU A C 1
ATOM 1413 O O . LEU A 1 178 ? -8.066 7.638 -17.039 1.00 46.78 178 LEU A O 1
ATOM 1417 N N . ASN A 1 179 ? -8.566 5.680 -16.036 1.00 43.22 179 ASN A N 1
ATOM 1418 C CA . ASN A 1 179 ? -8.870 4.988 -17.280 1.00 43.22 179 ASN A CA 1
ATOM 1419 C C . ASN A 1 179 ? -10.331 5.258 -17.679 1.00 43.22 179 ASN A C 1
ATOM 1421 O O . ASN A 1 179 ? -11.247 4.526 -17.306 1.00 43.22 179 ASN A O 1
ATOM 1425 N N . LEU A 1 180 ? -10.539 6.356 -18.406 1.00 28.69 180 LEU A N 1
ATOM 1426 C CA . LEU A 1 180 ? -11.680 6.538 -19.301 1.00 28.69 180 LEU A CA 1
ATOM 1427 C C . LEU A 1 180 ? -11.193 6.017 -20.650 1.00 28.69 180 LEU A C 1
ATOM 1429 O O . LEU A 1 180 ? -10.187 6.521 -21.136 1.00 28.69 180 LEU A O 1
ATOM 1433 N N . ILE A 1 181 ? -11.821 4.988 -21.208 1.00 26.39 181 ILE A N 1
ATOM 1434 C CA . ILE A 1 181 ? -11.434 4.385 -22.493 1.00 26.39 181 ILE A CA 1
ATOM 1435 C C . ILE A 1 181 ? -11.094 5.476 -23.537 1.00 26.39 181 ILE A C 1
ATOM 1437 O O . ILE A 1 181 ? -11.975 6.256 -23.900 1.00 26.39 181 ILE A O 1
ATOM 1441 N N . ILE A 1 182 ? -9.836 5.516 -24.019 1.00 32.50 182 ILE A N 1
ATOM 1442 C CA . ILE A 1 182 ? -9.379 6.220 -25.242 1.00 32.50 182 ILE A CA 1
ATOM 1443 C C . ILE A 1 182 ? -8.260 5.417 -25.921 1.00 32.50 182 ILE A C 1
ATOM 1445 O O . ILE A 1 182 ? -7.278 5.064 -25.230 1.00 32.50 182 ILE A O 1
#

Sequence (182 aa):
MILSDQNFLQTQWKEPQTAQSKNTESKCEFHGNSNEVKPIGSLNGQSIAQCRIHTGKTVPIVKGGEQARMEENEIYAIETFGSTGKGYFHDDMETSHYMKNFELADEKIPLRLQKSKGLLKLIDKNFATLAFCRCWIDRLEETKYLMALKDRWMAMVGACILQSFAGKIIGKRANLLLNLII

InterPro domains:
  IPR036005 Creatinase/aminopeptidase-like [SSF55920] (23-90)
  IPR036388 Winged helix-like DNA-binding domain superfamily [G3DSA:1.10.10.10] (87-160)
  IPR036390 Winged helix DNA-binding domain superfamily [SSF46785] (90-150)
  IPR050247 Methionine Aminopeptidase Type 2 [PTHR45777] (20-153)

Secondary structure (DSSP, 8-state):
-----HHHHHHHHH-TTGGGSTTTT-EEEETTEEEE-EE-TT-EEEEEBTTBS--S-EEESSTT---PPPPTT-EEEEEEEEESS-S-----S---EEEE-GGGSSS------HHHHHHHHHHHHHTTTS-EEHHHHHTTT--S-TTGGGSTTEEEPGGGGGGS-TTTEEEEEEEEEE----

pLDDT: mean 73.27, std 19.21, range [26.39, 94.75]

Solvent-accessible surface area (backbone atoms only — not comparable to full-atom values): 11082 Å² total; per-residue (Å²): 135,80,80,85,51,68,63,58,57,55,43,37,77,80,40,78,76,69,46,61,59,70,55,68,74,39,71,46,75,55,96,90,41,79,38,60,28,28,47,30,58,81,50,55,13,29,26,40,52,92,69,30,76,74,68,76,54,70,40,67,64,45,87,88,60,84,88,76,77,88,56,81,78,43,32,33,41,47,40,49,47,36,16,62,55,91,22,65,84,65,92,49,82,78,87,46,33,35,24,38,34,69,92,52,66,85,54,88,73,88,66,84,51,68,66,36,50,52,50,50,54,51,39,54,73,75,45,46,45,38,74,48,41,58,72,60,46,47,73,69,72,56,72,92,50,74,71,46,60,71,40,90,61,48,35,78,41,79,73,46,41,73,70,68,48,80,89,32,64,78,47,78,49,76,46,82,47,76,39,68,92,128

Nearest PDB structures (foldseek):
  6qef-assembly1_A  TM=8.574E-01  e=5.790E-17  Homo sapiens
  6qej-assembly1_A  TM=8.596E-01  e=4.823E-17  Homo sapiens
  5lyx-assembly1_A  TM=8.558E-01  e=4.538E-17  Homo sapiens
  1b6a-assembly1_A  TM=8.603E-01  e=7.850E-17  Homo sapiens
  8onz-assembly1_A  TM=8.185E-01  e=1.490E-13  Thermochaetoides thermophila DSM 1495

Foldseek 3Di:
DQDPPPVLVVVCQPDVPSNAPSQQPDWDDDPNDTFGKAWLQVDWKAWDDDLRRHPDDTHTRHPDDDPDHDDAQIKIKGKIWIWSDPSHFDDDDDFFKKFFDPVCLPPPDDDPDPLLVVVNVVCCVPRRGHMDGPVVVVVVVDPPCVVSCPDPRMDGDSPVGVVPPPPIIPDMDIDMDGDPDD

Organism: Caenorhabditis elegans (NCBI:txid6239)

Radius of gyration: 19.28 Å; Cα contacts (8 Å, |Δi|>4): 268; chains: 1; bounding box: 47×27×53 Å